Protein AF-A0A7X8G4T9-F1 (afdb_monomer_lite)

Radius of gyration: 28.77 Å; chains: 1; bounding box: 65×39×85 Å

Secondary structure (DSSP, 8-state):
--HHHHHHHHHHHHHHTEEEEEEPTT-EEEETTEEEE-SS-EEEEEEHHHHHHHHTT-SS--S--HHHHHHHHHHHHHH-TT-TTHHHHHHHHHHTT--HHHHHHHHHHTT--HHHHHHHHHHHHHH--SHHHHHHHHHHHHHHHHHHHHTT-TTHHHHHHHHHHHHHHHHHH-TT-HHHHHHHHHHHHHTT-HHHHHHHHHHHHHH---HHHHHHHHHHHHHHHHHHHHHHHHHHHHTT-HHHHHHHHHHHHHHHTT-HHHHHHHHHHHHHTT-HHHHHHHHHHHHHH-TT-HHHHHHHHHHHHHTT-HHHHH-

Structure (mmCIF, N/CA/C/O backbone):
data_AF-A0A7X8G4T9-F1
#
_entry.id   AF-A0A7X8G4T9-F1
#
loop_
_atom_site.group_PDB
_atom_site.id
_atom_site.type_symbol
_atom_site.label_atom_id
_atom_site.label_alt_id
_atom_site.label_comp_id
_atom_site.label_asym_id
_atom_site.label_entity_id
_atom_site.label_seq_id
_atom_site.pdbx_PDB_ins_code
_atom_site.Cartn_x
_atom_site.Cartn_y
_atom_site.Cartn_z
_atom_site.occupancy
_atom_site.B_iso_or_equiv
_atom_site.auth_seq_id
_atom_site.auth_comp_id
_atom_site.auth_asym_id
_atom_site.auth_atom_id
_atom_site.pdbx_PDB_model_num
ATOM 1 N N . MET A 1 1 ? 7.086 -17.005 5.116 1.00 76.69 1 MET A N 1
ATOM 2 C CA . MET A 1 1 ? 5.719 -17.269 5.628 1.00 76.69 1 MET A CA 1
ATOM 3 C C . MET A 1 1 ? 4.735 -16.637 4.649 1.00 76.69 1 MET A C 1
ATOM 5 O O . MET A 1 1 ? 5.140 -15.720 3.957 1.00 76.69 1 MET A O 1
ATOM 9 N N . LYS A 1 2 ? 3.500 -17.132 4.491 1.00 90.44 2 LYS A N 1
ATOM 10 C CA . LYS A 1 2 ? 2.507 -16.427 3.652 1.00 90.44 2 LYS A CA 1
ATOM 11 C C . LYS A 1 2 ? 1.889 -15.277 4.454 1.00 90.44 2 LYS A C 1
ATOM 13 O O . LYS A 1 2 ? 1.698 -15.448 5.655 1.00 90.44 2 LYS A O 1
ATOM 18 N N . ARG A 1 3 ? 1.554 -14.164 3.793 1.00 92.44 3 ARG A N 1
ATOM 19 C CA . ARG A 1 3 ? 0.935 -12.970 4.397 1.00 92.44 3 ARG A CA 1
ATOM 20 C C . ARG A 1 3 ? -0.270 -13.311 5.284 1.00 92.44 3 ARG A C 1
ATOM 22 O O . ARG A 1 3 ? -0.276 -12.947 6.451 1.00 92.44 3 ARG A O 1
ATOM 29 N N . ASP A 1 4 ? -1.224 -14.094 4.780 1.00 92.50 4 ASP A N 1
ATOM 30 C CA . ASP A 1 4 ? -2.439 -14.432 5.542 1.00 92.50 4 ASP A CA 1
ATOM 31 C C . ASP A 1 4 ? -2.113 -15.198 6.835 1.00 92.50 4 ASP A C 1
ATOM 33 O O . ASP A 1 4 ? -2.602 -14.862 7.911 1.00 92.50 4 ASP A O 1
ATOM 37 N N . LYS A 1 5 ? -1.186 -16.165 6.753 1.00 95.62 5 LYS A N 1
ATOM 38 C CA . LYS A 1 5 ? -0.707 -16.921 7.920 1.00 95.62 5 LYS A CA 1
ATOM 39 C C . LYS A 1 5 ? -0.015 -16.009 8.941 1.00 95.62 5 LYS A C 1
ATOM 41 O O . LYS A 1 5 ? -0.174 -16.206 10.141 1.00 95.62 5 LYS A O 1
ATOM 46 N N . TYR A 1 6 ? 0.742 -15.012 8.476 1.00 96.81 6 TYR A N 1
ATOM 47 C CA . TYR A 1 6 ? 1.377 -14.039 9.364 1.00 96.81 6 TYR A CA 1
ATOM 48 C C . TYR A 1 6 ? 0.343 -13.251 10.169 1.00 96.81 6 TYR A C 1
ATOM 50 O O . TYR A 1 6 ? 0.486 -13.138 11.383 1.00 96.81 6 TYR A O 1
ATOM 58 N N . PHE A 1 7 ? -0.713 -12.746 9.525 1.00 96.75 7 PHE A N 1
ATOM 59 C CA . PHE A 1 7 ? -1.747 -11.987 10.229 1.00 96.75 7 PHE A CA 1
ATOM 60 C C . PHE A 1 7 ? -2.587 -12.855 11.167 1.00 96.75 7 PHE A C 1
ATOM 62 O O . PHE A 1 7 ? -2.931 -12.398 12.257 1.00 96.75 7 PHE A O 1
ATOM 69 N N . GLU A 1 8 ? -2.866 -14.111 10.808 1.00 95.06 8 GLU A N 1
ATOM 70 C CA . GLU A 1 8 ? -3.479 -15.071 11.735 1.00 95.06 8 GLU A CA 1
ATOM 71 C C . GLU A 1 8 ? -2.644 -15.224 13.016 1.00 95.06 8 GLU A C 1
ATOM 73 O O . GLU A 1 8 ? -3.173 -15.077 14.120 1.00 95.06 8 GLU A O 1
ATOM 78 N N . GLU A 1 9 ? -1.332 -15.447 12.886 1.00 96.62 9 GLU A N 1
ATOM 79 C CA . GLU A 1 9 ? -0.416 -15.560 14.027 1.00 96.62 9 GLU A CA 1
ATOM 80 C C . GLU A 1 9 ? -0.283 -14.236 14.802 1.00 96.62 9 GLU A C 1
ATOM 82 O O . GLU A 1 9 ? -0.292 -14.239 16.037 1.00 96.62 9 GLU A O 1
ATOM 87 N N . PHE A 1 10 ? -0.213 -13.099 14.103 1.00 96.44 10 PHE A N 1
ATOM 88 C CA . PHE A 1 10 ? -0.131 -11.764 14.699 1.00 96.44 10 PHE A CA 1
ATOM 89 C C . PHE A 1 10 ? -1.347 -11.476 15.585 1.00 96.44 10 PHE A C 1
ATOM 91 O O . PHE A 1 10 ? -1.190 -11.172 16.770 1.00 96.44 10 PHE A O 1
ATOM 98 N N . TYR A 1 11 ? -2.565 -11.623 15.053 1.00 96.75 11 TYR A N 1
ATOM 99 C CA . TYR A 1 11 ? -3.784 -11.354 15.816 1.00 96.75 11 TYR A CA 1
ATOM 100 C C . TYR A 1 11 ? -4.016 -12.382 16.920 1.00 96.75 11 TYR A C 1
ATOM 102 O O . TYR A 1 11 ? -4.490 -12.009 17.994 1.00 96.75 11 TYR A O 1
ATOM 110 N N . LEU A 1 12 ? -3.628 -13.646 16.714 1.00 95.69 12 LEU A N 1
ATOM 111 C CA . LEU A 1 12 ? -3.666 -14.654 17.771 1.00 95.69 12 LEU A CA 1
ATOM 112 C C . LEU A 1 12 ? -2.735 -14.284 18.932 1.00 95.69 12 LEU A C 1
ATOM 114 O O . LEU A 1 12 ? -3.143 -14.368 20.089 1.00 95.69 12 LEU A O 1
ATOM 118 N N . LYS A 1 13 ? -1.514 -13.821 18.642 1.00 94.88 13 LYS A N 1
ATOM 119 C CA . LYS A 1 13 ? -0.578 -13.351 19.669 1.00 94.88 13 LYS A CA 1
ATOM 120 C C . LYS A 1 13 ? -1.164 -12.175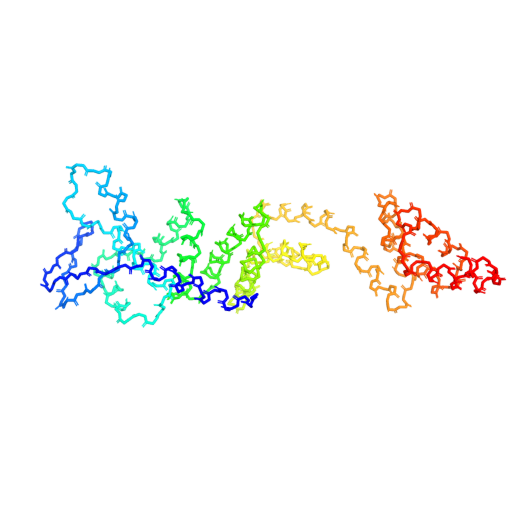 20.452 1.00 94.88 13 LYS A C 1
ATOM 122 O O . LYS A 1 13 ? -1.201 -12.238 21.675 1.00 94.88 13 LYS A O 1
ATOM 127 N N . LYS A 1 14 ? -1.700 -11.158 19.765 1.00 94.25 14 LYS A N 1
ATOM 128 C CA . LYS A 1 14 ? -2.339 -9.999 20.419 1.00 94.25 14 LYS A CA 1
ATOM 129 C C . LYS A 1 14 ? -3.562 -10.394 21.253 1.00 94.25 14 LYS A C 1
ATOM 131 O O . LYS A 1 14 ? -3.792 -9.806 22.304 1.00 94.25 14 LYS A O 1
ATOM 136 N N . ARG A 1 15 ? -4.326 -11.403 20.820 1.00 92.69 15 ARG A N 1
ATOM 137 C CA . ARG A 1 15 ? -5.458 -11.954 21.582 1.00 92.69 15 ARG A CA 1
ATOM 138 C C . ARG A 1 15 ? -5.009 -12.646 22.867 1.00 92.69 15 ARG A C 1
ATOM 140 O O . ARG A 1 15 ? -5.676 -12.512 23.885 1.00 92.69 15 ARG A O 1
ATOM 147 N N . ASN A 1 16 ? -3.898 -13.379 22.826 1.00 90.94 16 ASN A N 1
ATOM 148 C CA . ASN A 1 16 ? -3.380 -14.114 23.984 1.00 90.94 16 ASN A CA 1
ATOM 149 C C . ASN A 1 16 ? -2.874 -13.192 25.108 1.00 90.94 16 ASN A C 1
ATOM 151 O O . ASN A 1 16 ? -2.783 -13.633 26.250 1.00 90.94 16 ASN A O 1
ATOM 155 N N . ASP A 1 17 ? -2.608 -11.918 24.807 1.00 87.75 17 ASP A N 1
ATOM 156 C CA . ASP A 1 17 ? -2.234 -10.901 25.798 1.00 87.75 17 ASP A CA 1
ATOM 157 C C . ASP A 1 17 ? -3.452 -10.326 26.561 1.00 87.75 17 ASP A C 1
ATOM 159 O O . ASP A 1 17 ? -3.300 -9.490 27.459 1.00 87.75 17 ASP A O 1
ATOM 163 N N . ILE A 1 18 ? -4.674 -10.758 26.218 1.00 92.62 18 ILE A N 1
ATOM 164 C CA . ILE A 1 18 ? -5.925 -10.296 26.829 1.00 92.62 18 ILE A CA 1
ATOM 165 C C . ILE A 1 18 ? -6.317 -11.225 27.980 1.00 92.62 18 ILE A C 1
ATOM 167 O O . ILE A 1 18 ? -6.474 -12.433 27.815 1.00 92.62 18 ILE A O 1
ATOM 171 N N . SER A 1 19 ? -6.543 -10.638 29.151 1.00 91.75 19 SER A N 1
ATOM 172 C CA . SER A 1 19 ? -7.158 -11.306 30.300 1.00 91.75 19 SER A CA 1
ATOM 173 C C . SER A 1 19 ? -8.600 -10.866 30.483 1.00 91.75 19 SER A C 1
ATOM 175 O O . SER A 1 19 ? -9.026 -9.871 29.909 1.00 91.75 19 SER A O 1
ATOM 177 N N . PHE A 1 20 ? -9.361 -11.595 31.295 1.00 93.25 20 PHE A N 1
ATOM 178 C CA . PHE A 1 20 ? -10.754 -11.261 31.566 1.00 93.25 20 PHE A CA 1
ATOM 179 C C . PHE A 1 20 ? -10.999 -11.107 33.058 1.00 93.25 20 PHE A C 1
ATOM 181 O O . PHE A 1 20 ? -10.645 -11.977 33.853 1.00 93.25 20 PHE A O 1
ATOM 188 N N . ILE A 1 21 ? -11.676 -10.022 33.416 1.00 91.12 21 ILE A N 1
ATOM 189 C CA . ILE A 1 21 ? -12.347 -9.880 34.708 1.00 91.12 21 ILE A CA 1
ATOM 190 C C . ILE A 1 21 ? -13.848 -10.069 34.511 1.00 91.12 21 ILE A C 1
ATOM 192 O O . ILE A 1 21 ? -14.346 -9.946 33.399 1.00 91.12 21 ILE A O 1
ATOM 196 N N . THR A 1 22 ? -14.595 -10.365 35.571 1.00 92.88 22 THR A N 1
ATOM 197 C CA . THR A 1 22 ? -16.053 -10.524 35.471 1.00 92.88 22 THR A CA 1
ATOM 198 C C . THR A 1 22 ? -16.754 -9.399 36.210 1.00 92.88 22 THR A C 1
ATOM 200 O O . THR A 1 22 ? -16.612 -9.271 37.426 1.00 92.88 22 THR A O 1
ATOM 203 N N . LEU A 1 23 ? -17.553 -8.613 35.488 1.00 91.75 23 LEU A N 1
ATOM 204 C CA . LEU A 1 23 ? -18.535 -7.745 36.119 1.00 91.75 23 LEU A CA 1
ATOM 205 C C . LEU A 1 23 ? -19.677 -8.616 36.637 1.00 91.75 23 LEU A C 1
ATOM 207 O O . LEU A 1 23 ? -20.352 -9.305 35.867 1.00 91.75 23 LEU A O 1
ATOM 211 N N . LYS A 1 24 ? -19.869 -8.609 37.957 1.00 94.25 24 LYS A N 1
ATOM 212 C CA . LYS A 1 24 ? -20.972 -9.325 38.606 1.00 94.25 24 LYS A CA 1
ATOM 213 C C . LYS A 1 24 ? -22.298 -8.713 38.186 1.00 94.25 24 LYS A C 1
ATOM 215 O O . LYS A 1 24 ? -22.382 -7.503 38.027 1.00 94.25 24 LYS A O 1
ATOM 220 N N . LYS A 1 25 ? -23.347 -9.532 38.111 1.00 95.38 25 LYS A N 1
ATOM 221 C CA . LYS A 1 25 ? -24.718 -9.047 37.912 1.00 95.38 25 LYS A CA 1
ATOM 222 C C . LYS A 1 25 ? -25.044 -7.924 38.910 1.00 95.38 25 LYS A C 1
ATOM 224 O O . LYS A 1 25 ? -24.877 -8.107 40.114 1.00 95.38 25 LYS A O 1
ATOM 229 N N . GLY A 1 26 ? -25.537 -6.796 38.405 1.00 93.88 26 GLY A N 1
ATOM 230 C CA . GLY A 1 26 ? -25.851 -5.601 39.190 1.00 93.88 26 GLY A CA 1
ATOM 231 C C . GLY A 1 26 ? -24.684 -4.627 39.375 1.00 93.88 26 GLY A C 1
ATOM 232 O O . GLY A 1 26 ? -24.886 -3.570 39.964 1.00 93.88 26 GLY A O 1
ATOM 233 N N . ALA A 1 27 ? -23.485 -4.935 38.868 1.00 92.12 27 ALA A N 1
ATOM 234 C CA . ALA A 1 27 ? -22.383 -3.978 38.827 1.00 92.12 27 ALA A CA 1
ATOM 235 C C . ALA A 1 27 ? -22.723 -2.801 37.902 1.00 92.12 27 ALA A C 1
ATOM 237 O O . ALA A 1 27 ? -23.295 -3.005 36.823 1.00 92.12 27 ALA A O 1
ATOM 238 N N . ALA A 1 28 ? -22.338 -1.600 38.335 1.00 91.12 28 ALA A N 1
ATOM 239 C CA . ALA A 1 28 ? -22.544 -0.351 37.618 1.00 91.12 28 ALA A CA 1
ATOM 240 C C . ALA A 1 28 ? -21.272 0.086 36.885 1.00 91.12 28 ALA A C 1
ATOM 242 O O . ALA A 1 28 ? -20.182 0.065 37.455 1.00 91.12 28 ALA A O 1
ATOM 243 N N . VAL A 1 29 ? -21.431 0.517 35.637 1.00 90.38 29 VAL A N 1
ATOM 244 C CA . VAL A 1 29 ? -20.398 1.185 34.842 1.00 90.38 29 VAL A CA 1
ATOM 245 C C . VAL A 1 29 ? -20.899 2.592 34.545 1.00 90.38 29 VAL A C 1
ATOM 247 O O . VAL A 1 29 ? -21.988 2.751 33.999 1.00 90.38 29 VAL A O 1
ATOM 250 N N . ASN A 1 30 ? -20.123 3.606 34.919 1.00 90.00 30 ASN A N 1
ATOM 251 C CA . ASN A 1 30 ? -20.518 5.008 34.789 1.00 90.00 30 ASN A CA 1
ATOM 252 C C . ASN A 1 30 ? -19.743 5.681 33.651 1.00 90.00 30 ASN A C 1
ATOM 254 O O . ASN A 1 30 ? -18.527 5.518 33.549 1.00 90.00 30 ASN A O 1
ATOM 258 N N . PHE A 1 31 ? -20.431 6.484 32.839 1.00 91.50 31 PHE A N 1
ATOM 259 C CA . PHE A 1 31 ? -19.818 7.369 31.850 1.00 91.50 31 PHE A CA 1
ATOM 260 C C . PHE A 1 31 ? -20.613 8.670 31.759 1.00 91.50 31 PHE A C 1
ATOM 262 O O . PHE A 1 31 ? -21.779 8.660 31.370 1.00 91.50 31 PHE A O 1
ATOM 269 N N . LYS A 1 32 ? -19.980 9.800 32.102 1.00 91.06 32 LYS A N 1
ATOM 270 C CA . LYS A 1 32 ? -20.651 11.108 32.206 1.00 91.06 32 LYS A CA 1
ATOM 271 C C . LYS A 1 32 ? -21.885 11.014 33.127 1.00 91.06 32 LYS A C 1
ATOM 273 O O . LYS A 1 32 ? -21.746 10.626 34.281 1.00 91.06 32 LYS A O 1
ATOM 278 N N . ASP A 1 33 ? -23.069 11.360 32.627 1.00 93.31 33 ASP A N 1
ATOM 279 C CA . ASP A 1 33 ? -24.367 11.292 33.308 1.00 93.31 33 ASP A CA 1
ATOM 280 C C . ASP A 1 33 ? -25.094 9.945 33.121 1.00 93.31 33 ASP A C 1
ATOM 282 O O . ASP A 1 33 ? -26.226 9.784 33.580 1.00 93.31 33 ASP A O 1
ATOM 286 N N . LYS A 1 34 ? -24.477 8.977 32.431 1.00 95.50 34 LYS A N 1
ATOM 287 C CA . LYS A 1 34 ? -25.073 7.675 32.111 1.00 95.50 34 LYS A CA 1
ATOM 288 C C . LYS A 1 34 ? -24.497 6.559 32.966 1.00 95.50 34 LYS A C 1
ATOM 290 O O . LYS A 1 34 ? -23.315 6.551 33.314 1.00 95.50 34 LYS A O 1
ATOM 295 N N . ILE A 1 35 ? -25.357 5.590 33.266 1.00 94.44 35 ILE A N 1
ATOM 296 C CA . ILE A 1 35 ? -25.030 4.415 34.067 1.00 94.44 35 ILE A CA 1
ATOM 297 C C . ILE A 1 35 ? -25.545 3.183 33.335 1.00 94.44 35 ILE A C 1
ATOM 299 O O . ILE A 1 35 ? -26.733 3.089 33.037 1.00 94.44 35 ILE A O 1
ATOM 303 N N . TYR A 1 36 ? -24.654 2.230 33.098 1.00 94.50 36 TYR A N 1
ATOM 304 C CA . TYR A 1 36 ? -24.995 0.889 32.647 1.00 94.50 36 TYR A CA 1
ATOM 305 C C . TYR A 1 36 ? -24.992 -0.065 33.839 1.00 94.50 36 TYR A C 1
ATOM 307 O O . TYR A 1 36 ? -24.016 -0.120 34.591 1.00 94.50 36 TYR A O 1
ATOM 315 N N . ILE A 1 37 ? -26.065 -0.842 33.998 1.00 94.75 37 ILE A N 1
ATOM 316 C CA . ILE A 1 37 ? -26.169 -1.876 35.031 1.00 94.75 37 ILE A CA 1
ATOM 317 C C . ILE A 1 37 ? -26.153 -3.252 34.370 1.00 94.75 37 ILE A C 1
ATOM 319 O O . ILE A 1 37 ? -27.028 -3.609 33.581 1.00 94.75 37 ILE A O 1
ATOM 323 N N . THR A 1 38 ? -25.173 -4.065 34.744 1.00 93.25 38 THR A N 1
ATOM 324 C CA . THR A 1 38 ? -25.000 -5.418 34.202 1.00 93.25 38 THR A CA 1
ATOM 325 C C . THR A 1 38 ? -26.174 -6.342 34.546 1.00 93.25 38 THR A C 1
ATOM 327 O O . THR A 1 38 ? -26.456 -6.650 35.706 1.00 93.25 38 THR A O 1
ATOM 330 N N . LYS A 1 39 ? -26.857 -6.849 33.513 1.00 92.62 39 LYS A N 1
ATOM 331 C CA . LYS A 1 39 ? -28.039 -7.729 33.655 1.00 92.62 39 LYS A CA 1
ATOM 332 C C . LYS A 1 39 ? -27.671 -9.183 33.990 1.00 92.62 39 LYS A C 1
ATOM 334 O O . LYS A 1 39 ? -28.473 -9.917 34.573 1.00 92.62 39 LYS A O 1
ATOM 339 N N . LYS A 1 40 ? -26.451 -9.588 33.642 1.00 93.44 40 LYS A N 1
ATOM 340 C CA . LYS A 1 40 ? -25.847 -10.911 33.859 1.00 93.44 40 LYS A CA 1
ATOM 341 C C . LYS A 1 40 ? -24.362 -10.741 34.178 1.00 93.44 40 LYS A C 1
ATOM 343 O O . LYS A 1 40 ? -23.830 -9.646 34.018 1.00 93.44 40 LYS A O 1
ATOM 348 N N . GLU A 1 41 ? -23.706 -11.817 34.601 1.00 94.88 41 GLU A N 1
ATOM 349 C CA . GLU A 1 41 ? -22.245 -11.821 34.671 1.00 94.88 41 GLU A CA 1
ATOM 350 C C . GLU A 1 41 ? -21.661 -11.566 33.281 1.00 94.88 41 GLU A C 1
ATOM 352 O O . GLU A 1 41 ? -22.001 -12.257 32.315 1.00 94.88 41 GLU A O 1
ATOM 357 N N . LEU A 1 42 ? -20.813 -10.546 33.186 1.00 95.06 42 LEU A N 1
ATOM 358 C CA . LEU A 1 42 ? -20.233 -10.098 31.930 1.00 95.06 42 LEU A CA 1
ATOM 359 C C . LEU A 1 42 ? -18.707 -10.112 32.045 1.00 95.06 42 LEU A C 1
ATOM 361 O O . LEU A 1 42 ? -18.142 -9.274 32.751 1.00 95.06 42 LEU A O 1
ATOM 365 N N . PRO A 1 43 ? -18.027 -11.052 31.370 1.00 95.38 43 PRO A N 1
ATOM 366 C CA . PRO A 1 43 ? -16.582 -11.011 31.226 1.00 95.38 43 PRO A CA 1
ATOM 367 C C . PRO A 1 43 ? -16.175 -9.768 30.444 1.00 95.38 43 PRO A C 1
ATOM 369 O O . PRO A 1 43 ? -16.730 -9.507 29.379 1.00 95.38 43 PRO A O 1
ATOM 372 N N . ILE A 1 44 ? -15.209 -9.016 30.954 1.00 94.06 44 ILE A N 1
ATOM 373 C CA . ILE A 1 44 ? -14.653 -7.821 30.333 1.00 94.06 44 ILE A CA 1
ATOM 374 C C . ILE A 1 44 ? -13.172 -8.065 30.039 1.00 94.06 44 ILE A C 1
ATOM 376 O O . ILE A 1 44 ? -12.435 -8.430 30.962 1.00 94.06 44 ILE A O 1
ATOM 380 N N . PRO A 1 45 ? -12.737 -7.894 28.779 1.00 95.00 45 PRO A N 1
ATOM 381 C CA . PRO A 1 45 ? -11.335 -8.003 28.407 1.00 95.00 45 PRO A CA 1
ATOM 382 C C . PRO A 1 45 ? -10.525 -6.854 29.007 1.00 95.00 45 PRO A C 1
ATOM 384 O O . PRO A 1 45 ? -10.965 -5.709 28.992 1.00 95.00 45 PRO A O 1
ATOM 387 N N . ILE A 1 46 ? -9.329 -7.161 29.497 1.00 91.50 46 ILE A N 1
ATOM 388 C CA . ILE A 1 46 ? -8.362 -6.213 30.045 1.00 91.50 46 ILE A CA 1
ATOM 389 C C . ILE A 1 46 ? -6.970 -6.592 29.546 1.00 91.50 46 ILE A C 1
ATOM 391 O O . ILE A 1 46 ? -6.571 -7.760 29.592 1.00 91.50 46 ILE A O 1
ATOM 395 N N . ARG A 1 47 ? -6.201 -5.592 29.115 1.00 89.56 47 ARG A N 1
ATOM 396 C CA . ARG A 1 47 ? -4.782 -5.750 28.789 1.00 89.56 47 ARG A CA 1
ATOM 397 C C . ARG A 1 47 ? -3.940 -5.537 30.043 1.00 89.56 47 ARG A C 1
ATOM 399 O O . ARG A 1 47 ? -3.843 -4.417 30.538 1.00 89.56 47 ARG A O 1
ATOM 406 N N . ILE A 1 48 ? -3.312 -6.605 30.546 1.00 77.88 48 ILE A N 1
ATOM 407 C CA . ILE A 1 48 ? -2.570 -6.590 31.825 1.00 77.88 48 ILE A CA 1
ATOM 408 C C . ILE A 1 48 ? -1.519 -5.473 31.858 1.00 77.88 48 ILE A C 1
ATOM 410 O O . ILE A 1 48 ? -1.390 -4.786 32.864 1.00 77.88 48 ILE A O 1
ATOM 414 N N . GLN A 1 49 ? -0.786 -5.265 30.762 1.00 77.19 49 GLN A N 1
ATOM 415 C CA . GLN A 1 49 ? 0.263 -4.243 30.707 1.00 77.19 49 GLN A CA 1
ATOM 416 C C . GLN A 1 49 ? -0.290 -2.828 30.944 1.00 77.19 49 GLN A C 1
ATOM 418 O O . GLN A 1 49 ? 0.274 -2.100 31.754 1.00 77.19 49 GLN A O 1
ATOM 423 N N . LYS A 1 50 ? -1.429 -2.469 30.331 1.00 75.44 50 LYS A N 1
ATOM 424 C CA . LYS A 1 50 ? -2.077 -1.163 30.549 1.00 75.44 50 LYS A CA 1
ATOM 425 C C . LYS A 1 50 ? -2.656 -1.031 31.954 1.00 75.44 50 LYS A C 1
ATOM 427 O O . LYS A 1 50 ? -2.512 0.011 32.579 1.00 75.44 50 LYS A O 1
ATOM 432 N N . LEU A 1 51 ? -3.220 -2.116 32.489 1.00 72.62 51 LEU A N 1
ATOM 433 C CA . LEU A 1 51 ? -3.678 -2.139 33.877 1.00 72.62 51 LEU A CA 1
ATOM 434 C C . LEU A 1 51 ? -2.526 -1.858 34.860 1.00 72.62 51 LEU A C 1
ATOM 436 O O . LEU A 1 51 ? -2.702 -1.092 35.801 1.00 72.62 51 LEU A O 1
ATOM 440 N N . LEU A 1 52 ? -1.349 -2.453 34.640 1.00 74.19 52 LEU A N 1
ATOM 441 C CA . LEU A 1 52 ? -0.166 -2.215 35.473 1.00 74.19 52 LEU A CA 1
ATOM 442 C C . LEU A 1 52 ? 0.369 -0.784 35.329 1.00 74.19 52 LEU A C 1
ATOM 444 O O . LEU A 1 52 ? 0.789 -0.199 36.322 1.00 74.19 52 LEU A O 1
ATOM 448 N N . GLU A 1 53 ? 0.353 -0.212 34.122 1.00 72.25 53 GLU A N 1
ATOM 449 C CA . GLU A 1 53 ? 0.726 1.193 33.904 1.00 72.25 53 GLU A CA 1
ATOM 450 C C . GLU A 1 53 ? -0.178 2.156 34.685 1.00 72.25 53 GLU A C 1
ATOM 452 O O . GLU A 1 53 ? 0.333 3.107 35.272 1.00 72.25 53 GLU A O 1
ATOM 457 N N . ASP A 1 54 ? -1.486 1.894 34.732 1.00 65.62 54 ASP A N 1
ATOM 458 C CA . ASP A 1 54 ? -2.445 2.707 35.487 1.00 65.62 54 ASP A CA 1
ATOM 459 C C . ASP A 1 54 ? -2.267 2.555 37.004 1.00 65.62 54 ASP A C 1
ATOM 461 O O . ASP A 1 54 ? -2.232 3.558 37.715 1.00 65.62 54 ASP A O 1
ATOM 465 N N . ILE A 1 55 ? -2.077 1.323 37.497 1.00 69.75 55 ILE A N 1
ATOM 466 C CA . ILE A 1 55 ? -1.815 1.051 38.924 1.00 69.75 55 ILE A CA 1
ATOM 467 C C . ILE A 1 55 ? -0.520 1.735 39.381 1.00 69.75 55 ILE A C 1
ATOM 469 O O . ILE A 1 55 ? -0.461 2.288 40.473 1.00 69.75 55 ILE A O 1
ATOM 473 N N . ASN A 1 56 ? 0.518 1.740 38.542 1.00 65.25 56 ASN A N 1
ATOM 474 C CA . ASN A 1 56 ? 1.800 2.367 38.872 1.00 65.25 56 ASN A CA 1
ATOM 475 C C . ASN A 1 56 ? 1.768 3.905 38.798 1.00 65.25 56 ASN A C 1
ATOM 477 O O . ASN A 1 56 ? 2.717 4.548 39.245 1.00 65.25 56 ASN A O 1
ATOM 481 N N . LYS A 1 57 ? 0.725 4.504 38.204 1.00 66.06 57 LYS A N 1
ATOM 482 C CA . LYS A 1 57 ? 0.602 5.957 38.006 1.00 66.06 57 LYS A CA 1
ATOM 483 C C . LYS A 1 57 ? -0.259 6.662 39.055 1.00 66.06 57 LYS A C 1
ATOM 485 O O . LYS A 1 57 ? -0.276 7.892 39.030 1.00 66.06 57 LYS A O 1
ATOM 490 N N . GLN A 1 58 ? -0.944 5.958 39.961 1.00 54.62 58 GLN A N 1
ATOM 491 C CA . GLN A 1 58 ? -1.735 6.615 41.008 1.00 54.62 58 GLN A CA 1
ATOM 492 C C . GLN A 1 58 ? -1.742 5.893 42.362 1.00 54.62 58 GLN A C 1
ATOM 494 O O . GLN A 1 58 ? -2.021 4.702 42.446 1.00 54.62 58 GLN A O 1
ATOM 499 N N . ASP A 1 59 ? -1.581 6.704 43.413 1.00 52.97 59 ASP A N 1
ATOM 500 C CA . ASP A 1 59 ? -1.945 6.435 44.812 1.00 52.97 59 ASP A CA 1
ATOM 501 C C . ASP A 1 59 ? -3.472 6.620 45.084 1.00 52.97 59 ASP A C 1
ATOM 503 O O . ASP A 1 59 ? -3.891 6.599 46.238 1.00 52.97 59 ASP A O 1
ATOM 507 N N . GLU A 1 60 ? -4.330 6.813 44.060 1.00 51.56 60 GLU A N 1
ATOM 508 C CA . GLU A 1 60 ? -5.737 7.265 44.232 1.00 51.56 60 GLU A CA 1
ATOM 509 C C . GLU A 1 60 ? -6.836 6.571 43.371 1.00 51.56 60 GLU A C 1
ATOM 511 O O . GLU A 1 60 ? -8.012 6.902 43.543 1.00 51.56 60 GLU A O 1
ATOM 516 N N . ILE A 1 61 ? -6.549 5.593 42.488 1.00 53.31 61 ILE A N 1
ATOM 517 C CA . ILE A 1 61 ? -7.616 4.873 41.737 1.00 53.31 61 ILE A CA 1
ATOM 518 C C . ILE A 1 61 ? -7.994 3.561 42.425 1.00 53.31 61 ILE A C 1
ATOM 520 O O . ILE A 1 61 ? -7.299 2.554 42.291 1.00 53.31 61 ILE A O 1
ATOM 524 N N . ASP A 1 62 ? -9.168 3.528 43.055 1.00 52.06 62 ASP A N 1
ATOM 525 C CA . ASP A 1 62 ? -9.827 2.272 43.420 1.00 52.06 62 ASP A CA 1
ATOM 526 C C . ASP A 1 62 ? -10.475 1.632 42.173 1.00 52.06 62 ASP A C 1
ATOM 528 O O . ASP A 1 62 ? -11.605 1.942 41.789 1.00 52.06 62 ASP A O 1
ATOM 532 N N . GLY A 1 63 ? -9.760 0.701 41.533 1.00 62.44 63 GLY A N 1
ATOM 533 C CA . GLY A 1 63 ? -10.322 -0.223 40.538 1.00 62.44 63 GLY A CA 1
ATOM 534 C C . GLY A 1 63 ? -9.953 0.038 39.072 1.00 62.44 63 GLY A C 1
ATOM 535 O O . GLY A 1 63 ? -8.966 0.688 38.747 1.00 62.44 63 GLY A O 1
ATOM 536 N N . ILE A 1 64 ? -10.725 -0.562 38.158 1.00 72.25 64 ILE A N 1
ATOM 537 C CA . ILE A 1 64 ? -10.456 -0.561 36.709 1.00 72.25 64 ILE A CA 1
ATOM 538 C C . ILE A 1 64 ? -11.211 0.587 36.038 1.00 72.25 64 ILE A C 1
ATOM 540 O O . ILE A 1 64 ? -12.432 0.691 36.158 1.00 72.25 64 ILE A O 1
ATOM 544 N N . THR A 1 65 ? -10.489 1.418 35.286 1.00 82.06 65 THR A N 1
ATOM 545 C CA . THR A 1 65 ? -11.068 2.546 34.547 1.00 82.06 65 THR A CA 1
ATOM 546 C C . THR A 1 65 ? -11.907 2.079 33.353 1.00 82.06 65 THR A C 1
ATOM 548 O O . THR A 1 65 ? -11.623 1.056 32.725 1.00 82.06 65 THR A O 1
ATOM 551 N N . LEU A 1 66 ? -12.922 2.865 32.976 1.00 85.31 66 LEU A N 1
ATOM 552 C CA . LEU A 1 66 ? -13.699 2.611 31.758 1.00 85.31 66 LEU A CA 1
ATOM 553 C C . LEU A 1 66 ? -12.812 2.614 30.498 1.00 85.31 66 LEU A C 1
ATOM 555 O O . LEU A 1 66 ? -13.066 1.846 29.577 1.00 85.31 66 LEU A O 1
ATOM 559 N N . ASN A 1 67 ? -11.737 3.408 30.478 1.00 86.88 67 ASN A N 1
ATOM 560 C CA . ASN A 1 67 ? -10.777 3.420 29.373 1.00 86.88 67 ASN A CA 1
ATOM 561 C C . ASN A 1 67 ? -10.089 2.058 29.195 1.00 86.88 67 ASN A C 1
ATOM 563 O O . ASN A 1 67 ? -9.992 1.582 28.068 1.00 86.88 67 ASN A O 1
ATOM 567 N N . ASN A 1 68 ? -9.693 1.391 30.287 1.00 87.25 68 ASN A N 1
ATOM 568 C CA . ASN A 1 68 ? -9.118 0.040 30.225 1.00 87.25 68 ASN A CA 1
ATOM 569 C C . ASN A 1 68 ? -10.125 -1.001 29.730 1.00 87.25 68 ASN A C 1
ATOM 571 O O . ASN A 1 68 ? -9.765 -1.908 28.982 1.00 87.25 68 ASN A O 1
ATOM 575 N N . ILE A 1 69 ? -11.393 -0.856 30.126 1.00 90.88 69 ILE A N 1
ATOM 576 C CA . ILE A 1 69 ? -12.486 -1.703 29.636 1.00 90.88 69 ILE A CA 1
ATOM 577 C C . ILE A 1 69 ? -12.660 -1.519 28.124 1.00 90.88 69 ILE A C 1
ATOM 579 O O . ILE A 1 69 ? -12.713 -2.500 27.383 1.00 90.88 69 ILE A O 1
ATOM 583 N N . ILE A 1 70 ? -12.733 -0.269 27.657 1.00 94.06 70 ILE A N 1
ATOM 584 C CA . ILE A 1 70 ? -12.915 0.046 26.237 1.00 94.06 70 ILE A CA 1
ATOM 585 C C . ILE A 1 70 ? -11.718 -0.448 25.416 1.00 94.06 70 ILE A C 1
ATOM 587 O O . ILE A 1 70 ? -11.931 -1.104 24.402 1.00 94.06 70 ILE A O 1
ATOM 591 N N . ASP A 1 71 ? -10.483 -0.202 25.858 1.00 93.56 71 ASP A N 1
ATOM 592 C CA . ASP A 1 71 ? -9.258 -0.681 25.197 1.00 93.56 71 ASP A CA 1
ATOM 593 C C . ASP A 1 71 ? -9.254 -2.207 25.022 1.00 93.56 71 ASP A C 1
ATOM 595 O O . ASP A 1 71 ? -9.044 -2.706 23.912 1.00 93.56 71 ASP A O 1
ATOM 599 N N . GLY A 1 72 ? -9.581 -2.960 26.077 1.00 95.31 72 GLY A N 1
ATOM 600 C CA . GLY A 1 72 ? -9.705 -4.411 25.983 1.00 95.31 72 GLY A CA 1
ATOM 601 C C . GLY A 1 72 ? -10.792 -4.847 24.995 1.00 95.31 72 GLY A C 1
ATOM 602 O O . GLY A 1 72 ? -10.598 -5.802 24.238 1.00 95.31 72 GLY A O 1
ATOM 603 N N . ILE A 1 73 ? -11.932 -4.146 24.966 1.00 97.00 73 ILE A N 1
ATOM 604 C CA . ILE A 1 73 ? -13.035 -4.440 24.038 1.00 97.00 73 ILE A CA 1
ATOM 605 C C . ILE A 1 73 ? -12.619 -4.154 22.592 1.00 97.00 73 ILE A C 1
ATOM 607 O O . ILE A 1 73 ? -12.898 -4.973 21.716 1.00 97.00 73 ILE A O 1
ATOM 611 N N . ILE A 1 74 ? -11.910 -3.051 22.329 1.00 97.19 74 ILE A N 1
ATOM 612 C CA . ILE A 1 74 ? -11.344 -2.745 21.005 1.00 97.19 74 ILE A CA 1
ATOM 613 C C . ILE A 1 74 ? -10.409 -3.874 20.567 1.00 97.19 74 ILE A C 1
ATOM 615 O O . ILE A 1 74 ? -10.519 -4.360 19.442 1.00 97.19 74 ILE A O 1
ATOM 619 N N . TYR A 1 75 ? -9.551 -4.353 21.468 1.00 96.69 75 TYR A N 1
ATOM 620 C CA . TYR A 1 75 ? -8.640 -5.461 21.192 1.00 96.69 75 TYR A CA 1
ATOM 621 C C . TYR A 1 75 ? -9.355 -6.759 20.828 1.00 96.69 75 TYR A C 1
ATOM 623 O O . TYR A 1 75 ? -8.970 -7.431 19.868 1.00 96.69 75 TYR A O 1
ATOM 631 N N . ILE A 1 76 ? -10.423 -7.106 21.546 1.00 97.44 76 ILE A N 1
ATOM 632 C CA . ILE A 1 76 ? -11.259 -8.257 21.193 1.00 97.44 76 ILE A CA 1
ATOM 633 C C . ILE A 1 76 ? -11.921 -8.050 19.833 1.00 97.44 76 ILE A C 1
ATOM 635 O O . ILE A 1 76 ? -11.815 -8.923 18.977 1.00 97.44 76 ILE A O 1
ATOM 639 N N . CYS A 1 77 ? -12.522 -6.887 19.584 1.00 97.25 77 CYS A N 1
ATOM 640 C CA . CYS A 1 77 ? -13.120 -6.569 18.288 1.00 97.25 77 CYS A CA 1
ATOM 641 C C . CYS A 1 77 ? -12.104 -6.645 17.135 1.00 97.25 77 CYS A C 1
ATOM 643 O O . CYS A 1 77 ? -12.457 -7.084 16.043 1.00 97.25 77 CYS A O 1
ATOM 645 N N . GLY A 1 78 ? -10.849 -6.251 17.359 1.00 97.44 78 GLY A N 1
ATOM 646 C CA . GLY A 1 78 ? -9.783 -6.306 16.356 1.00 97.44 78 GLY A CA 1
ATOM 647 C C . GLY A 1 78 ? -9.202 -7.703 16.134 1.00 97.44 78 GLY A C 1
ATOM 648 O O . GLY A 1 78 ? -8.780 -8.021 15.021 1.00 97.44 78 GLY A O 1
ATOM 649 N N . THR A 1 79 ? -9.196 -8.565 17.154 1.00 97.06 79 THR A N 1
ATOM 650 C CA . THR A 1 79 ? -8.540 -9.886 17.101 1.00 97.06 79 THR A CA 1
ATOM 651 C C . THR A 1 79 ? -9.505 -11.056 16.896 1.00 97.06 79 THR A C 1
ATOM 653 O O . THR A 1 79 ? -9.132 -12.033 16.250 1.00 97.06 79 THR A O 1
ATOM 656 N N . ASP A 1 80 ? -10.746 -10.956 17.376 1.00 95.62 80 ASP A N 1
ATOM 657 C CA . ASP A 1 80 ? -11.762 -12.011 17.340 1.00 95.62 80 ASP A CA 1
ATOM 658 C C . ASP A 1 80 ? -13.169 -11.427 17.129 1.00 95.62 80 ASP A C 1
ATOM 660 O O . ASP A 1 80 ? -13.940 -11.228 18.068 1.00 95.62 80 ASP A O 1
ATOM 664 N N . ARG A 1 81 ? -13.537 -11.196 15.862 1.00 93.69 81 ARG A N 1
ATOM 665 C CA . ARG A 1 81 ? -14.854 -10.652 15.479 1.00 93.69 81 ARG A CA 1
ATOM 666 C C . ARG A 1 81 ? -16.051 -11.526 15.879 1.00 93.69 81 ARG A C 1
ATOM 668 O O . ARG A 1 81 ? -17.182 -11.056 15.833 1.00 93.69 81 ARG A O 1
ATOM 675 N N . ASN A 1 82 ? -15.815 -12.793 16.229 1.00 93.94 82 ASN A N 1
ATOM 676 C CA . ASN A 1 82 ? -16.853 -13.759 16.594 1.00 93.94 82 ASN A CA 1
ATOM 677 C C . ASN A 1 82 ? -16.931 -13.971 18.113 1.00 93.94 82 ASN A C 1
ATOM 679 O O . ASN A 1 82 ? -17.598 -14.900 18.579 1.00 93.94 82 ASN A O 1
ATOM 683 N N . PHE A 1 83 ? -16.241 -13.143 18.901 1.00 95.81 83 PHE A N 1
ATOM 684 C CA . PHE A 1 83 ? -16.236 -13.281 20.344 1.00 95.81 83 PHE A CA 1
ATOM 685 C C . PHE A 1 83 ? -17.650 -13.135 20.927 1.00 95.81 83 PHE A C 1
ATOM 687 O O . PHE A 1 83 ? -18.364 -12.162 20.681 1.00 95.81 83 PHE A O 1
ATOM 694 N N . LYS A 1 84 ? -18.052 -14.113 21.745 1.00 96.00 84 LYS A N 1
ATOM 695 C CA . LYS A 1 84 ? -19.455 -14.331 22.142 1.00 96.00 84 LYS A CA 1
ATOM 696 C C . LYS A 1 84 ? -20.133 -13.169 22.885 1.00 96.00 84 LYS A C 1
ATOM 698 O O . LYS A 1 84 ? -21.356 -13.134 22.923 1.00 96.00 84 LYS A O 1
ATOM 703 N N . TYR A 1 85 ? -19.364 -12.255 23.484 1.00 96.50 85 TYR A N 1
ATOM 704 C CA . TYR A 1 85 ? -19.882 -11.111 24.250 1.00 96.50 85 TYR A CA 1
ATOM 705 C C . TYR A 1 85 ? -19.839 -9.777 23.486 1.00 96.50 85 TYR A C 1
ATOM 707 O O . TYR A 1 85 ? -20.166 -8.748 24.067 1.00 96.50 85 TYR A O 1
ATOM 715 N N . ILE A 1 86 ? -19.469 -9.755 22.196 1.00 95.56 86 ILE A N 1
ATOM 716 C CA . ILE A 1 86 ? -19.402 -8.501 21.419 1.00 95.56 86 ILE A CA 1
ATOM 717 C C . ILE A 1 86 ? -20.731 -7.741 21.449 1.00 95.56 86 ILE A C 1
ATOM 719 O O . ILE A 1 86 ? -20.729 -6.525 21.629 1.00 95.56 86 ILE A O 1
ATOM 723 N N . GLN A 1 87 ? -21.864 -8.440 21.315 1.00 95.69 87 GLN A N 1
ATOM 724 C CA . GLN A 1 87 ? -23.169 -7.781 21.364 1.00 95.69 87 GLN A CA 1
ATOM 725 C C . GLN A 1 87 ? -23.451 -7.177 22.745 1.00 95.69 87 GLN A C 1
ATOM 727 O O . GLN A 1 87 ? -23.901 -6.041 22.825 1.00 95.69 87 GLN A O 1
ATOM 732 N N . ASP A 1 88 ? -23.099 -7.881 23.825 1.00 96.81 88 ASP A N 1
ATOM 733 C CA . ASP A 1 88 ? -23.256 -7.361 25.187 1.00 96.81 88 ASP A CA 1
ATOM 734 C C . ASP A 1 88 ? -22.433 -6.073 25.406 1.00 96.81 88 ASP A C 1
ATOM 736 O O . ASP A 1 88 ? -22.873 -5.161 26.106 1.00 96.81 88 ASP A O 1
ATOM 740 N N . TYR A 1 89 ? -21.254 -5.961 24.783 1.00 96.38 89 TYR A N 1
ATOM 741 C CA . TYR A 1 89 ? -20.444 -4.739 24.827 1.00 96.38 89 TYR A CA 1
ATOM 742 C C . TYR A 1 89 ? -21.070 -3.591 24.031 1.00 96.38 89 TYR A C 1
ATOM 744 O O . TYR A 1 89 ? -21.076 -2.453 24.499 1.00 96.38 89 TYR A O 1
ATOM 752 N N . LYS A 1 90 ? -21.637 -3.878 22.852 1.00 95.31 90 LYS A N 1
ATOM 753 C CA . LYS A 1 90 ? -22.358 -2.883 22.041 1.00 95.31 90 LYS A CA 1
ATOM 754 C C . LYS A 1 90 ? -23.597 -2.352 22.762 1.00 95.31 90 LYS A C 1
ATOM 756 O O . LYS A 1 90 ? -23.844 -1.146 22.740 1.00 95.31 90 LYS A O 1
ATOM 761 N N . ASP A 1 91 ? -24.332 -3.227 23.443 1.00 95.75 91 ASP A N 1
ATOM 762 C CA . ASP A 1 91 ? -25.493 -2.846 24.249 1.00 95.75 91 ASP A CA 1
ATOM 763 C C . ASP A 1 91 ? -25.070 -1.926 25.407 1.00 95.75 91 ASP A C 1
ATOM 765 O O . ASP A 1 91 ? -25.678 -0.876 25.614 1.00 95.75 91 ASP A O 1
ATOM 769 N N . MET A 1 92 ? -23.968 -2.256 26.098 1.00 95.88 92 MET A N 1
ATOM 770 C CA . MET A 1 92 ? -23.382 -1.392 27.131 1.00 95.88 92 MET A CA 1
ATOM 771 C C . MET A 1 92 ? -23.019 -0.006 26.580 1.00 95.88 92 MET A C 1
ATOM 773 O O . MET A 1 92 ? -23.383 1.000 27.184 1.00 95.88 92 MET A O 1
ATOM 777 N N . PHE A 1 93 ? -22.335 0.079 25.435 1.00 96.31 93 PHE A N 1
ATOM 778 C CA . PHE A 1 93 ? -21.987 1.374 24.836 1.00 96.31 93 PHE A CA 1
ATOM 779 C C . PHE A 1 93 ? -23.216 2.177 24.412 1.00 96.31 93 PHE A C 1
ATOM 781 O O . PHE A 1 93 ? -23.231 3.394 24.580 1.00 96.31 93 PHE A O 1
ATOM 788 N N . THR A 1 94 ? -24.266 1.508 23.938 1.00 96.19 94 THR A N 1
ATOM 789 C CA . THR A 1 94 ? -25.536 2.155 23.587 1.00 96.19 94 THR A CA 1
ATOM 790 C C . THR A 1 94 ? -26.204 2.766 24.820 1.00 96.19 94 THR A C 1
ATOM 792 O O . THR A 1 94 ? -26.579 3.937 24.793 1.00 96.19 94 THR A O 1
ATOM 795 N N . GLU A 1 95 ? -26.303 2.023 25.929 1.00 96.06 95 GLU A N 1
ATOM 796 C CA . GLU A 1 95 ? -26.875 2.533 27.188 1.00 96.06 95 GLU A CA 1
ATOM 797 C C . GLU A 1 95 ? -26.044 3.690 27.780 1.00 96.06 95 GLU A C 1
ATOM 799 O O . GLU A 1 95 ? -26.597 4.636 28.346 1.00 96.06 95 GLU A O 1
ATOM 804 N N . LEU A 1 96 ? -24.720 3.660 27.596 1.00 96.19 96 LEU A N 1
ATOM 805 C CA . LEU A 1 96 ? -23.808 4.733 28.006 1.00 96.19 96 LEU A CA 1
ATOM 806 C C . LEU A 1 96 ? -23.778 5.928 27.040 1.00 96.19 96 LEU A C 1
ATOM 808 O O . LEU A 1 96 ? -23.115 6.921 27.341 1.00 96.19 96 LEU A O 1
ATOM 812 N N . ASN A 1 97 ? -24.468 5.854 25.896 1.00 96.12 97 ASN A N 1
ATOM 813 C CA . ASN A 1 97 ? -24.349 6.817 24.798 1.00 96.12 97 ASN A CA 1
ATOM 814 C C . ASN A 1 97 ? -22.877 7.067 24.401 1.00 96.12 97 ASN A C 1
ATOM 816 O O . ASN A 1 97 ? -22.4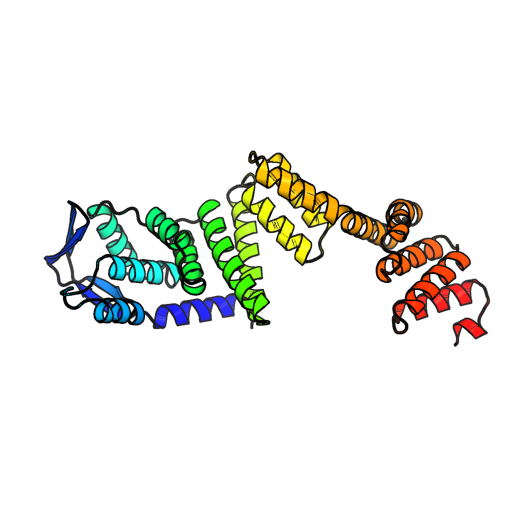28 8.206 24.247 1.00 96.12 97 ASN A O 1
ATOM 820 N N . PHE A 1 98 ? -22.104 5.984 24.322 1.00 95.94 98 PHE A N 1
ATOM 821 C CA . PHE A 1 98 ? -20.685 5.997 24.000 1.00 95.94 98 PHE A CA 1
ATOM 822 C C . PHE A 1 98 ? -20.465 5.735 22.507 1.00 95.94 98 PHE A C 1
ATOM 824 O O . PHE A 1 98 ? -20.813 4.677 21.981 1.00 95.94 98 PHE A O 1
ATOM 831 N N . GLU A 1 99 ? -19.838 6.689 21.826 1.00 95.75 99 GLU A N 1
ATOM 832 C CA . GLU A 1 99 ? -19.546 6.603 20.396 1.00 95.75 99 GLU A CA 1
ATOM 833 C C . GLU A 1 99 ? -18.282 5.768 20.138 1.00 95.75 99 GLU A C 1
ATOM 835 O O . GLU A 1 99 ? -17.165 6.282 20.060 1.00 95.75 99 GLU A O 1
ATOM 840 N N . PHE A 1 100 ? -18.465 4.453 20.000 1.00 96.00 100 PHE A N 1
ATOM 841 C CA . PHE A 1 100 ? -17.362 3.491 19.922 1.00 96.00 100 PHE A CA 1
ATOM 842 C C . PHE A 1 100 ? -16.427 3.696 18.718 1.00 96.00 100 PHE A C 1
ATOM 844 O O . PHE A 1 100 ? -15.213 3.773 18.904 1.00 96.00 100 PHE A O 1
ATOM 851 N N . LEU A 1 101 ? -16.959 3.816 17.492 1.00 96.75 101 LEU A N 1
ATOM 852 C CA . LEU A 1 101 ? -16.116 4.000 16.299 1.00 96.75 101 LEU A CA 1
ATOM 853 C C . LEU A 1 101 ? -15.384 5.354 16.308 1.00 96.75 101 LEU A C 1
ATOM 855 O O . LEU A 1 101 ? -14.166 5.346 16.120 1.00 96.75 101 LEU A O 1
ATOM 859 N N . PRO A 1 102 ? -16.044 6.499 16.598 1.00 97.31 102 PRO A N 1
ATOM 860 C CA . PRO A 1 102 ? -15.343 7.774 16.758 1.00 97.31 102 PRO A CA 1
ATOM 861 C C . PRO A 1 102 ? -14.245 7.740 17.822 1.00 97.31 102 PRO A C 1
ATOM 863 O O . PRO A 1 102 ? -13.182 8.320 17.610 1.00 97.31 102 PRO A O 1
ATOM 866 N N . TYR A 1 103 ? -14.448 7.023 18.933 1.00 96.31 103 TYR A N 1
ATOM 867 C CA . TYR A 1 103 ? -13.408 6.865 19.948 1.00 96.31 103 TYR A CA 1
ATOM 868 C C . TYR A 1 103 ? -12.195 6.072 19.441 1.00 96.31 103 TYR A C 1
ATOM 870 O O . TYR A 1 103 ? -11.063 6.477 19.691 1.00 96.31 103 TYR A O 1
ATOM 878 N N . ILE A 1 104 ? -12.396 4.983 18.686 1.00 97.69 104 ILE A N 1
ATOM 879 C CA . ILE A 1 104 ? -11.274 4.242 18.083 1.00 97.69 104 ILE A CA 1
ATOM 880 C C . ILE A 1 104 ? -10.476 5.152 17.140 1.00 97.69 104 ILE A C 1
ATOM 882 O O . ILE A 1 104 ? -9.248 5.178 17.210 1.00 97.69 104 ILE A O 1
ATOM 886 N N . ILE A 1 105 ? -11.164 5.926 16.295 1.00 97.62 105 ILE A N 1
ATOM 887 C CA . ILE A 1 105 ? -10.532 6.889 15.379 1.00 97.62 105 ILE A CA 1
ATOM 888 C C . ILE A 1 105 ? -9.752 7.947 16.168 1.00 97.62 105 ILE A C 1
ATOM 890 O O . ILE A 1 105 ? -8.612 8.257 15.826 1.00 97.62 105 ILE A O 1
ATOM 894 N N . TYR A 1 106 ? -10.337 8.469 17.250 1.00 96.62 106 TYR A N 1
ATOM 895 C CA . TYR A 1 106 ? -9.657 9.386 18.159 1.00 96.62 106 TYR A CA 1
ATOM 896 C C . TYR A 1 106 ? -8.368 8.765 18.712 1.00 96.62 106 TYR A C 1
ATOM 898 O O . TYR A 1 106 ? -7.323 9.402 18.633 1.00 96.62 106 TYR A O 1
ATOM 906 N N . CYS A 1 107 ? -8.400 7.526 19.209 1.00 95.19 107 CYS A N 1
ATOM 907 C CA . CYS A 1 107 ? -7.202 6.859 19.719 1.00 95.19 107 CYS A CA 1
ATOM 908 C C . CYS A 1 107 ? -6.118 6.700 18.648 1.00 95.19 107 CYS A C 1
ATOM 910 O O . CYS A 1 107 ? -4.962 6.996 18.927 1.00 95.19 107 CYS A O 1
ATOM 912 N N . ILE A 1 108 ? -6.482 6.284 17.431 1.00 97.06 108 ILE A N 1
ATOM 913 C CA . ILE A 1 108 ? -5.530 6.140 16.316 1.00 97.06 108 ILE A CA 1
ATOM 914 C C . ILE A 1 108 ? -4.841 7.476 16.000 1.00 97.06 108 ILE A C 1
ATOM 916 O O . ILE A 1 108 ? -3.640 7.503 15.752 1.00 97.06 108 ILE A O 1
ATOM 920 N N . ASN A 1 109 ? -5.579 8.586 16.060 1.00 94.44 109 ASN A N 1
ATOM 921 C CA . ASN A 1 109 ? -5.059 9.917 15.742 1.00 94.44 109 ASN A CA 1
ATOM 922 C C . ASN A 1 109 ? -4.291 10.598 16.893 1.00 94.44 109 ASN A C 1
ATOM 924 O O . ASN A 1 109 ? -3.717 11.661 16.673 1.00 94.44 109 ASN A O 1
ATOM 928 N N . ASN A 1 110 ? -4.279 10.031 18.105 1.00 92.31 110 ASN A N 1
ATOM 929 C CA . ASN A 1 110 ? -3.600 10.602 19.279 1.00 92.31 110 ASN A CA 1
ATOM 930 C C . ASN A 1 110 ? -2.401 9.746 19.719 1.00 92.31 110 ASN A C 1
ATOM 932 O O . ASN A 1 110 ? -2.302 9.366 20.883 1.00 92.31 110 ASN A O 1
ATOM 936 N N . ASP A 1 111 ? -1.500 9.469 18.771 1.00 79.81 111 ASP A N 1
ATOM 937 C CA . ASP A 1 111 ? -0.178 8.863 19.007 1.00 79.81 111 ASP A CA 1
ATOM 938 C C . ASP A 1 111 ? -0.227 7.499 19.722 1.00 79.81 111 ASP A C 1
ATOM 940 O O . ASP A 1 111 ? 0.424 7.243 20.737 1.00 79.81 111 ASP A O 1
ATOM 944 N N . ILE A 1 112 ? -1.065 6.603 19.199 1.00 89.62 112 ILE A N 1
ATOM 945 C CA . ILE A 1 112 ? -1.080 5.209 19.635 1.00 89.62 112 ILE A CA 1
ATOM 946 C C . ILE A 1 112 ? 0.145 4.471 19.079 1.00 89.62 112 ILE A C 1
ATOM 948 O O . ILE A 1 112 ? 0.544 4.698 17.939 1.00 89.62 112 ILE A O 1
ATOM 952 N N . LYS A 1 113 ? 0.693 3.524 19.854 1.00 91.81 113 LYS A N 1
ATOM 953 C CA . LYS A 1 113 ? 1.731 2.602 19.364 1.00 91.81 113 LYS A CA 1
ATOM 954 C C . LYS A 1 113 ? 1.265 1.925 18.073 1.00 91.81 113 LYS A C 1
ATOM 956 O O . LYS A 1 113 ? 0.118 1.487 17.986 1.00 91.81 113 LYS A O 1
ATOM 961 N N . GLU A 1 114 ? 2.160 1.768 17.113 1.00 92.25 114 GLU A N 1
ATOM 962 C CA . GLU A 1 114 ? 1.871 1.292 15.759 1.00 92.25 114 GLU A CA 1
ATOM 963 C C . GLU A 1 114 ? 1.177 -0.078 15.776 1.00 92.25 114 GLU A C 1
ATOM 965 O O . GLU A 1 114 ? 0.144 -0.277 15.130 1.00 92.25 114 GLU A O 1
ATOM 970 N N . GLU A 1 115 ? 1.672 -1.000 16.609 1.00 93.69 115 GLU A N 1
ATOM 971 C CA . GLU A 1 115 ? 1.073 -2.327 16.786 1.00 93.69 115 GLU A CA 1
ATOM 972 C C . GLU A 1 115 ? -0.372 -2.269 17.302 1.00 93.69 115 GLU A C 1
ATOM 974 O O . GLU A 1 115 ? -1.224 -3.047 16.863 1.00 93.69 115 GLU A O 1
ATOM 979 N N . ASP A 1 116 ? -0.645 -1.371 18.252 1.00 95.25 116 ASP A N 1
ATOM 980 C CA . ASP A 1 116 ? -1.983 -1.150 18.799 1.00 95.25 116 ASP A CA 1
ATOM 981 C C . ASP A 1 116 ? -2.876 -0.508 17.719 1.00 95.25 116 ASP A C 1
ATOM 983 O O . ASP A 1 116 ? -4.021 -0.927 17.540 1.00 95.25 116 ASP A O 1
ATOM 987 N N . GLY A 1 117 ? -2.336 0.434 16.937 1.00 97.56 117 GLY A N 1
ATOM 988 C CA . GLY A 1 117 ? -3.005 1.062 15.797 1.00 97.56 117 GLY A CA 1
ATOM 989 C C . GLY A 1 117 ? -3.500 0.044 14.769 1.00 97.56 117 GLY A C 1
ATOM 990 O O . GLY A 1 117 ? -4.643 0.124 14.322 1.00 97.56 117 GLY A O 1
ATOM 991 N N . VAL A 1 118 ? -2.702 -0.982 14.455 1.00 98.38 118 VAL A N 1
ATOM 992 C CA . VAL A 1 118 ? -3.111 -2.082 13.561 1.00 98.38 118 VAL A CA 1
ATOM 993 C C . VAL A 1 118 ? -4.306 -2.866 14.122 1.00 98.38 118 VAL A C 1
ATOM 995 O O . VAL A 1 118 ? -5.222 -3.221 13.375 1.00 98.38 118 VAL A O 1
ATOM 998 N N . VAL A 1 119 ? -4.330 -3.151 15.427 1.00 98.25 119 VAL A N 1
ATOM 999 C CA . VAL A 1 119 ? -5.455 -3.860 16.066 1.00 98.25 119 VAL A CA 1
ATOM 1000 C C . VAL A 1 119 ? -6.704 -2.978 16.104 1.00 98.25 119 VAL A C 1
ATOM 1002 O O . VAL A 1 119 ? -7.799 -3.449 15.794 1.00 98.25 119 VAL A O 1
ATOM 1005 N N . TYR A 1 120 ? -6.539 -1.696 16.428 1.00 98.31 120 TYR A N 1
ATOM 1006 C CA . TYR A 1 120 ? -7.608 -0.699 16.474 1.00 98.31 120 TYR A CA 1
ATOM 1007 C C . TYR A 1 120 ? -8.226 -0.468 15.088 1.00 98.31 120 TYR A C 1
ATOM 1009 O O . TYR A 1 120 ? -9.447 -0.507 14.941 1.00 98.31 120 TYR A O 1
ATOM 1017 N N . GLY A 1 121 ? -7.399 -0.314 14.051 1.00 98.44 121 GLY A N 1
ATOM 1018 C CA . GLY A 1 121 ? -7.853 -0.199 12.666 1.00 98.44 121 GLY A CA 1
ATOM 1019 C C . GLY A 1 121 ? -8.655 -1.426 12.227 1.00 98.44 121 GLY A C 1
ATOM 1020 O O . GLY A 1 121 ? -9.746 -1.294 11.673 1.00 98.44 121 GLY A O 1
ATOM 1021 N N . ARG A 1 122 ? -8.193 -2.636 12.571 1.00 98.44 122 ARG A N 1
ATOM 1022 C CA . ARG A 1 122 ? -8.951 -3.863 12.281 1.00 98.44 122 ARG A CA 1
ATOM 1023 C C . ARG A 1 122 ? -10.262 -3.944 13.061 1.00 98.44 122 ARG A C 1
ATOM 1025 O O . ARG A 1 122 ? -11.243 -4.477 12.547 1.00 98.44 122 ARG A O 1
ATOM 1032 N N . ALA A 1 123 ? -10.308 -3.408 14.281 1.00 98.38 123 ALA A N 1
ATOM 1033 C CA . ALA A 1 123 ? -11.541 -3.327 15.057 1.00 98.38 123 ALA A CA 1
ATOM 1034 C C . ALA A 1 123 ? -12.595 -2.442 14.371 1.00 98.38 123 ALA A C 1
ATOM 1036 O O . ALA A 1 123 ? -13.773 -2.796 14.424 1.00 98.38 123 ALA A O 1
ATOM 1037 N N . LEU A 1 124 ? -12.194 -1.353 13.697 1.00 98.25 124 LEU A N 1
ATOM 1038 C CA . LEU A 1 124 ? -13.103 -0.546 12.870 1.00 98.25 124 LEU A CA 1
ATOM 1039 C C . LEU A 1 124 ? -13.702 -1.391 11.747 1.00 98.25 124 LEU A C 1
ATOM 1041 O O . LEU A 1 124 ? -14.918 -1.541 11.693 1.00 98.25 124 LEU A O 1
ATOM 1045 N N . VAL A 1 125 ? -12.849 -2.011 10.926 1.00 98.19 125 VAL A N 1
ATOM 1046 C CA . VAL A 1 125 ? -13.259 -2.866 9.798 1.00 98.19 125 VAL A CA 1
ATOM 1047 C C . VAL A 1 125 ? -14.184 -4.004 10.242 1.00 98.19 125 VAL A C 1
ATOM 1049 O O . VAL A 1 125 ? -15.200 -4.265 9.609 1.00 98.19 125 VAL A O 1
ATOM 1052 N N . ASN A 1 126 ? -13.879 -4.666 11.361 1.00 97.50 126 ASN A N 1
ATOM 1053 C CA . ASN A 1 126 ? -14.709 -5.755 11.887 1.00 97.50 126 ASN A CA 1
ATOM 1054 C C . ASN A 1 126 ? -16.075 -5.286 12.417 1.00 97.50 126 ASN A C 1
ATOM 1056 O O . ASN A 1 126 ? -16.989 -6.104 12.532 1.00 97.50 126 ASN A O 1
ATOM 1060 N N . ASN A 1 127 ? -16.213 -4.011 12.794 1.00 95.94 127 ASN A N 1
ATOM 1061 C CA . ASN A 1 127 ? -17.482 -3.453 13.258 1.00 95.94 127 ASN A CA 1
ATOM 1062 C C . ASN A 1 127 ? -18.315 -2.872 12.118 1.00 95.94 127 ASN A C 1
ATOM 1064 O O . ASN A 1 127 ? -19.531 -3.058 12.116 1.00 95.94 127 ASN A O 1
ATOM 1068 N N . GLU A 1 128 ? -17.669 -2.188 11.181 1.00 95.62 128 GLU A N 1
ATOM 1069 C CA . GLU A 1 128 ? -18.279 -1.615 9.992 1.00 95.62 128 GLU A CA 1
ATOM 1070 C C . GLU A 1 128 ? -17.230 -1.566 8.879 1.00 95.62 128 GLU A C 1
ATOM 1072 O O . GLU A 1 128 ? -16.234 -0.850 8.981 1.00 95.62 128 GLU A O 1
ATOM 1077 N N . GLU A 1 129 ? -17.439 -2.331 7.810 1.00 97.81 129 GLU A N 1
ATOM 1078 C CA . GLU A 1 129 ? -16.507 -2.375 6.686 1.00 97.81 129 GLU A CA 1
ATOM 1079 C C . GLU A 1 129 ? -17.015 -1.490 5.543 1.00 97.81 129 GLU A C 1
ATOM 1081 O O . GLU A 1 129 ? -18.039 -1.788 4.928 1.00 97.81 129 GLU A O 1
ATOM 1086 N N . ASN A 1 130 ? -16.305 -0.388 5.292 1.00 98.38 130 ASN A N 1
ATOM 1087 C CA . ASN A 1 130 ? -16.578 0.585 4.236 1.00 98.38 130 ASN A CA 1
ATOM 1088 C C . ASN A 1 130 ? -15.264 1.238 3.766 1.00 98.38 130 ASN A C 1
ATOM 1090 O O . ASN A 1 130 ? -14.187 0.939 4.288 1.00 98.38 130 ASN A O 1
ATOM 1094 N N . GLU A 1 131 ? -15.330 2.156 2.800 1.00 98.56 131 GLU A N 1
ATOM 1095 C CA . GLU A 1 131 ? -14.148 2.808 2.232 1.00 98.56 131 GLU A CA 1
ATOM 1096 C C . GLU A 1 131 ? -13.299 3.535 3.288 1.00 98.56 131 GLU A C 1
ATOM 1098 O O . GLU A 1 131 ? -12.071 3.490 3.238 1.00 98.56 131 GLU A O 1
ATOM 1103 N N . LYS A 1 132 ? -13.927 4.149 4.299 1.00 98.50 132 LYS A N 1
ATOM 1104 C CA . LYS A 1 132 ? -13.225 4.931 5.330 1.00 98.50 132 LYS A CA 1
ATOM 1105 C C . LYS A 1 132 ? -12.543 4.038 6.357 1.00 98.50 132 LYS A C 1
ATOM 1107 O O . LYS A 1 132 ? -11.395 4.291 6.717 1.00 98.50 132 LYS A O 1
ATOM 1112 N N . THR A 1 133 ? -13.228 3.003 6.844 1.00 98.56 133 THR A N 1
ATOM 1113 C CA . THR A 1 133 ? -12.653 2.079 7.834 1.00 98.56 133 THR A CA 1
ATOM 1114 C C . THR A 1 133 ? -11.548 1.231 7.214 1.00 98.56 133 THR A C 1
ATOM 1116 O O . THR A 1 133 ? -10.501 1.063 7.843 1.00 98.56 133 THR A O 1
ATOM 1119 N N . CYS A 1 134 ? -11.710 0.797 5.957 1.00 98.81 134 CYS A N 1
ATOM 1120 C CA . CYS A 1 134 ? -10.637 0.177 5.181 1.00 98.81 134 CYS A CA 1
ATOM 1121 C C . CYS A 1 134 ? -9.439 1.121 5.030 1.00 98.81 134 CYS A C 1
ATOM 1123 O O . CYS A 1 134 ? -8.313 0.698 5.279 1.00 98.81 134 CYS A O 1
ATOM 1125 N N . PHE A 1 135 ? -9.662 2.397 4.702 1.00 98.81 135 PHE A N 1
ATOM 1126 C CA . PHE A 1 135 ? -8.577 3.366 4.538 1.00 98.81 135 PHE A CA 1
ATOM 1127 C C . PHE A 1 135 ? -7.798 3.616 5.834 1.00 98.81 135 PHE A C 1
ATOM 1129 O O . PHE A 1 135 ? -6.565 3.666 5.822 1.00 98.81 135 PHE A O 1
ATOM 1136 N N . ILE A 1 136 ? -8.499 3.750 6.964 1.00 98.56 136 ILE A N 1
ATOM 1137 C CA . ILE A 1 136 ? -7.864 3.937 8.276 1.00 98.56 136 ILE A CA 1
ATOM 1138 C C . ILE A 1 136 ? -7.026 2.707 8.630 1.00 98.56 136 ILE A C 1
ATOM 1140 O O . ILE A 1 136 ? -5.862 2.843 9.001 1.00 98.56 136 ILE A O 1
ATOM 1144 N N . TYR A 1 137 ? -7.578 1.504 8.460 1.00 98.75 137 TYR A N 1
ATOM 1145 C CA . TYR A 1 137 ? -6.842 0.276 8.738 1.00 98.75 137 TYR A CA 1
ATOM 1146 C C . TYR A 1 137 ? -5.625 0.102 7.820 1.00 98.75 137 TYR A C 1
ATOM 1148 O O . TYR A 1 137 ? -4.532 -0.184 8.309 1.00 98.75 137 TYR A O 1
ATOM 1156 N N . ALA A 1 138 ? -5.782 0.356 6.518 1.00 98.75 138 ALA A N 1
ATOM 1157 C CA . ALA A 1 138 ? -4.683 0.359 5.555 1.00 98.75 138 ALA A CA 1
ATOM 1158 C C . ALA A 1 138 ? -3.580 1.353 5.944 1.00 98.75 138 ALA A C 1
ATOM 1160 O O . ALA A 1 138 ? -2.402 1.026 5.848 1.00 98.75 138 ALA A O 1
ATOM 1161 N N . SER A 1 139 ? -3.946 2.533 6.450 1.00 98.31 139 SER A N 1
ATOM 1162 C CA . SER A 1 139 ? -2.984 3.537 6.920 1.00 98.31 139 SER A CA 1
ATOM 1163 C C . SER A 1 139 ? -2.221 3.067 8.165 1.00 98.31 139 SER A C 1
ATOM 1165 O O . SER A 1 139 ? -1.006 3.230 8.231 1.00 98.31 139 SER A O 1
ATOM 1167 N N . CYS A 1 140 ? -2.889 2.418 9.126 1.00 98.44 140 CYS A N 1
ATOM 1168 C CA . CYS A 1 140 ? -2.212 1.810 10.278 1.00 98.44 140 CYS A CA 1
ATOM 1169 C C . CYS A 1 140 ? -1.247 0.688 9.856 1.00 98.44 140 CYS A C 1
ATOM 1171 O O . CYS A 1 140 ? -0.133 0.607 10.372 1.00 98.44 140 CYS A O 1
ATOM 1173 N N . LEU A 1 141 ? -1.658 -0.162 8.908 1.00 98.56 141 LEU A N 1
ATOM 1174 C CA . LEU A 1 141 ? -0.809 -1.212 8.336 1.00 98.56 141 LEU A CA 1
ATOM 1175 C C . LEU A 1 141 ? 0.396 -0.621 7.596 1.00 98.56 141 LEU A C 1
ATOM 1177 O O . LEU A 1 141 ? 1.510 -1.107 7.766 1.00 98.56 141 LEU A O 1
ATOM 1181 N N . GLU A 1 142 ? 0.193 0.430 6.799 1.00 97.88 142 GLU A N 1
ATOM 1182 C CA . GLU A 1 142 ? 1.272 1.113 6.087 1.00 97.88 142 GLU A CA 1
ATOM 1183 C C . GLU A 1 142 ? 2.296 1.690 7.067 1.00 97.88 142 GLU A C 1
ATOM 1185 O O . GLU A 1 142 ? 3.485 1.430 6.900 1.00 97.88 142 GLU A O 1
ATOM 1190 N N . ASN A 1 143 ? 1.849 2.390 8.116 1.00 96.25 143 ASN A N 1
ATOM 1191 C CA . ASN A 1 143 ? 2.734 2.949 9.142 1.00 96.25 143 ASN A CA 1
ATOM 1192 C C . ASN A 1 143 ? 3.592 1.858 9.805 1.00 96.25 143 ASN A C 1
ATOM 1194 O O . ASN A 1 143 ? 4.814 1.983 9.849 1.00 96.25 143 ASN A O 1
ATOM 1198 N N . MET A 1 144 ? 2.975 0.745 10.219 1.00 97.00 144 MET A N 1
ATOM 1199 C CA . MET A 1 144 ? 3.688 -0.412 10.780 1.00 97.00 144 MET A CA 1
ATOM 1200 C C . MET A 1 144 ? 4.688 -1.016 9.778 1.00 97.00 144 MET A C 1
ATOM 1202 O O . MET A 1 144 ? 5.805 -1.410 10.124 1.00 97.00 144 MET A O 1
ATOM 1206 N N . GLY A 1 145 ? 4.292 -1.093 8.505 1.00 96.75 145 GLY A N 1
ATOM 1207 C CA . GLY A 1 145 ? 5.143 -1.575 7.424 1.00 96.75 145 GLY A CA 1
ATOM 1208 C C . GLY A 1 145 ? 6.368 -0.690 7.204 1.00 96.75 145 GLY A C 1
ATOM 1209 O O . GLY A 1 145 ? 7.467 -1.222 7.028 1.00 96.75 145 GLY A O 1
ATOM 1210 N N . MET A 1 146 ? 6.204 0.633 7.250 1.00 94.56 146 MET A N 1
ATOM 1211 C CA . MET A 1 146 ? 7.304 1.594 7.127 1.00 94.56 146 MET A CA 1
ATOM 1212 C C . MET A 1 146 ? 8.248 1.535 8.327 1.00 94.56 146 MET A C 1
ATOM 1214 O O . MET A 1 146 ? 9.458 1.455 8.131 1.00 94.56 146 MET A O 1
ATOM 1218 N N . GLU A 1 147 ? 7.723 1.452 9.549 1.00 95.19 147 GLU A N 1
ATOM 1219 C CA . GLU A 1 147 ? 8.541 1.323 10.762 1.00 95.19 147 GLU A CA 1
ATOM 1220 C C . GLU A 1 147 ? 9.445 0.076 10.708 1.00 95.19 147 GLU A C 1
ATOM 1222 O O . GLU A 1 147 ? 10.635 0.112 11.033 1.00 95.19 147 GLU A O 1
ATOM 1227 N N . HIS A 1 148 ? 8.904 -1.055 10.245 1.00 95.75 148 HIS A N 1
ATOM 1228 C CA . HIS A 1 148 ? 9.699 -2.261 10.031 1.00 95.75 148 HIS A CA 1
ATOM 1229 C C . HIS A 1 148 ? 10.683 -2.137 8.869 1.00 95.75 148 HIS A C 1
ATOM 1231 O O . HIS A 1 148 ? 11.769 -2.716 8.945 1.00 95.75 148 HIS A O 1
ATOM 1237 N N . HIS A 1 149 ? 10.333 -1.390 7.820 1.00 94.12 149 HIS A N 1
ATOM 1238 C CA . HIS A 1 149 ? 11.219 -1.151 6.684 1.00 94.12 149 HIS A CA 1
ATOM 1239 C C . HIS A 1 149 ? 12.471 -0.382 7.109 1.00 94.12 149 HIS A C 1
ATOM 1241 O O . HIS A 1 149 ? 13.582 -0.797 6.793 1.00 94.12 149 HIS A O 1
ATOM 1247 N N . GLU A 1 150 ? 12.297 0.688 7.889 1.00 93.50 150 GLU A N 1
ATOM 1248 C CA . GLU A 1 150 ? 13.394 1.503 8.428 1.00 93.50 150 GLU A CA 1
ATOM 1249 C C . GLU A 1 150 ? 14.337 0.687 9.320 1.00 93.50 150 GLU A C 1
ATOM 1251 O O . GLU A 1 150 ? 15.544 0.923 9.352 1.00 93.50 150 GLU A O 1
ATOM 1256 N N . LYS A 1 151 ? 13.799 -0.331 9.999 1.00 95.06 151 LYS A N 1
ATOM 1257 C CA . LYS A 1 151 ? 14.560 -1.284 10.820 1.00 95.06 151 LYS A CA 1
ATOM 1258 C C . LYS A 1 151 ? 15.177 -2.437 10.013 1.00 95.06 151 LYS A C 1
ATOM 1260 O O . LYS A 1 151 ? 15.789 -3.319 10.612 1.00 95.06 151 LYS A O 1
ATOM 1265 N N . GLY A 1 152 ? 15.005 -2.467 8.689 1.00 92.94 152 GLY A N 1
ATOM 1266 C CA . GLY A 1 152 ? 15.506 -3.534 7.815 1.00 92.94 152 GLY A CA 1
ATOM 1267 C C . GLY A 1 152 ? 14.848 -4.894 8.065 1.00 92.94 152 GLY A C 1
ATOM 1268 O O . GLY A 1 152 ? 15.485 -5.927 7.879 1.00 92.94 152 GLY A O 1
ATOM 1269 N N . ASN A 1 153 ? 13.602 -4.909 8.546 1.00 93.00 153 ASN A N 1
ATOM 1270 C CA . ASN A 1 153 ? 12.893 -6.132 8.898 1.00 93.00 153 ASN A CA 1
ATOM 1271 C C . ASN A 1 153 ? 11.964 -6.588 7.765 1.00 93.00 153 ASN A C 1
ATOM 1273 O O . ASN A 1 153 ? 11.024 -5.883 7.391 1.00 93.00 153 ASN A O 1
ATOM 1277 N N . ASP A 1 154 ? 12.174 -7.816 7.293 1.00 91.44 154 ASP A N 1
ATOM 1278 C CA . ASP A 1 154 ? 11.423 -8.435 6.195 1.00 91.44 154 ASP A CA 1
ATOM 1279 C C . ASP A 1 154 ? 9.905 -8.503 6.434 1.00 91.44 154 ASP A C 1
ATOM 1281 O O . ASP A 1 154 ? 9.130 -8.548 5.477 1.00 91.44 154 ASP A O 1
ATOM 1285 N N . ILE A 1 155 ? 9.437 -8.460 7.690 1.00 95.06 155 ILE A N 1
ATOM 1286 C CA . ILE A 1 155 ? 7.991 -8.434 7.980 1.00 95.06 155 ILE A CA 1
ATOM 1287 C C . ILE A 1 155 ? 7.299 -7.162 7.478 1.00 95.06 155 ILE A C 1
ATOM 1289 O O . ILE A 1 155 ? 6.081 -7.174 7.301 1.00 95.06 155 ILE A O 1
ATOM 1293 N N . SER A 1 156 ? 8.067 -6.104 7.185 1.00 95.81 156 SER A N 1
ATOM 1294 C CA . SER A 1 156 ? 7.593 -4.904 6.490 1.00 95.81 156 SER A CA 1
ATOM 1295 C C . SER A 1 156 ? 6.776 -5.255 5.247 1.00 95.81 156 SER A C 1
ATOM 1297 O O . SER A 1 156 ? 5.702 -4.693 5.029 1.00 95.81 156 SER A O 1
ATOM 1299 N N . GLN A 1 157 ? 7.231 -6.243 4.468 1.00 95.06 157 GLN A N 1
ATOM 1300 C CA . GLN A 1 157 ? 6.551 -6.648 3.245 1.00 95.06 157 GLN A CA 1
ATOM 1301 C C . GLN A 1 157 ? 5.120 -7.132 3.514 1.00 95.06 157 GLN A C 1
ATOM 1303 O O . GLN A 1 157 ? 4.219 -6.748 2.772 1.00 95.06 157 GLN A O 1
ATOM 1308 N N . TYR A 1 158 ? 4.885 -7.913 4.576 1.00 97.31 158 TYR A N 1
ATOM 1309 C CA . TYR A 1 158 ? 3.541 -8.415 4.888 1.00 97.31 158 TYR A CA 1
ATOM 1310 C C . TYR A 1 158 ? 2.579 -7.273 5.228 1.00 97.31 158 TYR A C 1
ATOM 1312 O O . TYR A 1 158 ? 1.459 -7.253 4.724 1.00 97.31 158 TYR A O 1
ATOM 1320 N N . PHE A 1 159 ? 3.025 -6.304 6.031 1.00 97.88 159 PHE A N 1
ATOM 1321 C CA . PHE A 1 159 ? 2.230 -5.127 6.383 1.00 97.88 159 PHE A CA 1
ATOM 1322 C C . PHE A 1 159 ? 1.936 -4.240 5.182 1.00 97.88 159 PHE A C 1
ATOM 1324 O O . PHE A 1 159 ? 0.785 -3.871 4.963 1.00 97.88 159 PHE A O 1
ATOM 1331 N N . LEU A 1 160 ? 2.953 -3.941 4.372 1.00 96.94 160 LEU A N 1
ATOM 1332 C CA . LEU A 1 160 ? 2.767 -3.125 3.181 1.00 96.94 160 LEU A CA 1
ATOM 1333 C C . LEU A 1 160 ? 1.836 -3.815 2.182 1.00 96.94 160 LEU A C 1
ATOM 1335 O O . LEU A 1 160 ? 0.999 -3.140 1.601 1.00 96.94 160 LEU A O 1
ATOM 1339 N N . GLU A 1 161 ? 1.946 -5.129 1.973 1.00 96.56 161 GLU A N 1
ATOM 1340 C CA . GLU A 1 161 ? 1.053 -5.881 1.079 1.00 96.56 161 GLU A CA 1
ATOM 1341 C C . GLU A 1 161 ? -0.397 -5.915 1.569 1.00 96.56 161 GLU A C 1
ATOM 1343 O O . GLU A 1 161 ? -1.309 -5.750 0.758 1.00 96.56 161 GLU A O 1
ATOM 1348 N N . GLU A 1 162 ? -0.620 -6.083 2.873 1.00 98.25 162 GLU A N 1
ATOM 1349 C CA . GLU A 1 162 ? -1.960 -6.016 3.468 1.00 98.25 162 GLU A CA 1
ATOM 1350 C C . GLU A 1 162 ? -2.545 -4.602 3.383 1.00 98.25 162 GLU A C 1
ATOM 1352 O O . GLU A 1 162 ? -3.721 -4.441 3.061 1.00 98.25 162 GLU A O 1
ATOM 1357 N N . ALA A 1 163 ? -1.720 -3.567 3.584 1.00 98.56 163 ALA A N 1
ATOM 1358 C CA . ALA A 1 163 ? -2.140 -2.179 3.413 1.00 98.56 163 ALA A CA 1
ATOM 1359 C C . ALA A 1 163 ? -2.671 -1.928 1.994 1.00 98.56 163 ALA A C 1
ATOM 1361 O O . ALA A 1 163 ? -3.758 -1.375 1.843 1.00 98.56 163 ALA A O 1
ATOM 1362 N N . ASN A 1 164 ? -1.970 -2.390 0.949 1.00 98.06 164 ASN A N 1
ATOM 1363 C CA . ASN A 1 164 ? -2.455 -2.187 -0.426 1.00 98.06 164 ASN A CA 1
ATOM 1364 C C . ASN A 1 164 ? -3.728 -2.969 -0.705 1.00 98.06 164 ASN A C 1
ATOM 1366 O O . ASN A 1 164 ? -4.599 -2.438 -1.379 1.00 98.06 164 ASN A O 1
ATOM 1370 N N . PHE A 1 165 ? -3.855 -4.187 -0.172 1.00 98.19 165 PHE A N 1
ATOM 1371 C CA . PHE A 1 165 ? -5.097 -4.946 -0.296 1.00 98.19 165 PHE A CA 1
ATOM 1372 C C . PHE A 1 165 ? -6.287 -4.141 0.247 1.00 98.19 165 PHE A C 1
ATOM 1374 O O . PHE A 1 165 ? -7.314 -4.037 -0.417 1.00 98.19 165 PHE A O 1
ATOM 1381 N N . TYR A 1 166 ? -6.136 -3.497 1.408 1.00 98.75 166 TYR A N 1
ATOM 1382 C CA . TYR A 1 166 ? -7.195 -2.655 1.964 1.00 98.75 166 TYR A CA 1
ATOM 1383 C C . TYR A 1 166 ? -7.359 -1.306 1.253 1.00 98.75 166 TYR A C 1
ATOM 1385 O O . TYR A 1 166 ? -8.487 -0.825 1.165 1.00 98.75 166 TYR A O 1
ATOM 1393 N N . PHE A 1 167 ? -6.301 -0.707 0.696 1.00 98.81 167 PHE A N 1
ATOM 1394 C CA . PHE A 1 167 ? -6.443 0.470 -0.170 1.00 98.81 167 PHE A CA 1
ATOM 1395 C C . PHE A 1 167 ? -7.198 0.144 -1.467 1.00 98.81 167 PHE A C 1
ATOM 1397 O O . PHE A 1 167 ? -8.055 0.926 -1.868 1.00 98.81 167 PHE A O 1
ATOM 1404 N N . GLU A 1 168 ? -6.946 -1.009 -2.092 1.00 98.56 168 GLU A N 1
ATOM 1405 C CA . GLU A 1 168 ? -7.728 -1.493 -3.241 1.00 98.56 168 GLU A CA 1
ATOM 1406 C C . GLU A 1 168 ? -9.182 -1.756 -2.825 1.00 98.56 168 GLU A C 1
ATOM 1408 O O . GLU A 1 168 ? -10.105 -1.274 -3.480 1.00 98.56 168 GLU A O 1
ATOM 1413 N N . LYS A 1 169 ? -9.399 -2.376 -1.659 1.00 98.50 169 LYS A N 1
ATOM 1414 C CA . LYS A 1 169 ? -10.742 -2.607 -1.108 1.00 98.50 169 LYS A CA 1
ATOM 1415 C C . LYS A 1 169 ? -11.533 -1.316 -0.861 1.00 98.50 169 LYS A C 1
ATOM 1417 O O . LYS A 1 169 ? -12.756 -1.321 -0.965 1.00 98.50 169 LYS A O 1
ATOM 1422 N N . CYS A 1 170 ? -10.870 -0.189 -0.577 1.00 98.75 170 CYS A N 1
ATOM 1423 C CA . CYS A 1 170 ? -11.551 1.110 -0.501 1.00 98.75 170 CYS A CA 1
ATOM 1424 C C . CYS A 1 170 ? -12.268 1.445 -1.817 1.00 98.75 170 CYS A C 1
ATOM 1426 O O . CYS A 1 170 ? -13.389 1.950 -1.790 1.00 98.75 170 CYS A O 1
ATOM 1428 N N . LEU A 1 171 ? -11.629 1.144 -2.951 1.00 98.50 171 LEU A N 1
ATOM 1429 C CA . LEU A 1 171 ? -12.170 1.394 -4.285 1.00 98.50 171 LEU A CA 1
ATOM 1430 C C . LEU A 1 171 ? -13.265 0.393 -4.670 1.00 98.50 171 LEU A C 1
ATOM 1432 O O . LEU A 1 171 ? -14.172 0.766 -5.408 1.00 98.50 171 LEU A O 1
ATOM 1436 N N . ASP A 1 172 ? -13.235 -0.827 -4.123 1.00 98.44 172 ASP A N 1
ATOM 1437 C CA . ASP A 1 172 ? -14.339 -1.789 -4.269 1.00 98.44 172 ASP A CA 1
ATOM 1438 C C . ASP A 1 172 ? -15.639 -1.264 -3.631 1.00 98.44 172 ASP A C 1
ATOM 1440 O O . ASP A 1 172 ? -16.730 -1.510 -4.146 1.00 98.44 172 ASP A O 1
ATOM 1444 N N . TYR A 1 173 ? -15.536 -0.532 -2.513 1.00 98.44 173 TYR A N 1
ATOM 1445 C CA . TYR A 1 173 ? -16.685 0.107 -1.858 1.00 98.44 173 TYR A CA 1
ATOM 1446 C C . TYR A 1 173 ? -17.078 1.437 -2.500 1.00 98.44 173 TYR A C 1
ATOM 1448 O O . TYR A 1 173 ? -18.267 1.743 -2.612 1.00 98.44 173 TYR A O 1
ATOM 1456 N N . ASN A 1 174 ? -16.094 2.246 -2.889 1.00 98.44 174 ASN A N 1
ATOM 1457 C CA . ASN A 1 174 ? -16.313 3.548 -3.497 1.00 98.44 174 ASN A CA 1
ATOM 1458 C C . ASN A 1 174 ? -15.178 3.883 -4.472 1.00 98.44 174 ASN A C 1
ATOM 1460 O O . ASN A 1 174 ? -14.119 4.380 -4.083 1.00 98.44 174 ASN A O 1
ATOM 1464 N N . ASP A 1 175 ? -15.443 3.692 -5.762 1.00 98.19 175 ASP A N 1
ATOM 1465 C CA . ASP A 1 175 ? -14.502 3.952 -6.855 1.00 98.19 175 ASP A CA 1
ATOM 1466 C C . ASP A 1 175 ? -14.137 5.439 -7.028 1.00 98.19 175 ASP A C 1
ATOM 1468 O O . ASP A 1 175 ? -13.215 5.763 -7.781 1.00 98.19 175 ASP A O 1
ATOM 1472 N N . LYS A 1 176 ? -14.817 6.346 -6.313 1.00 98.38 176 LYS A N 1
ATOM 1473 C CA . LYS A 1 176 ? -14.530 7.787 -6.255 1.00 98.38 176 LYS A CA 1
ATOM 1474 C C . LYS A 1 176 ? -13.764 8.210 -5.002 1.00 98.38 176 LYS A C 1
ATOM 1476 O O . LYS A 1 176 ? -13.557 9.404 -4.796 1.00 98.38 176 LYS A O 1
ATOM 1481 N N . PHE A 1 177 ? -13.345 7.275 -4.150 1.00 98.50 177 PHE A N 1
ATOM 1482 C CA . PHE A 1 177 ? -12.618 7.595 -2.923 1.00 98.50 177 PHE A CA 1
ATOM 1483 C C . PHE A 1 177 ? -11.166 8.021 -3.223 1.00 98.50 177 PHE A C 1
ATOM 1485 O O . PHE A 1 177 ? -10.242 7.206 -3.259 1.00 98.50 177 PHE A O 1
ATOM 1492 N N . SER A 1 178 ? -10.965 9.324 -3.452 1.00 98.38 178 SER A N 1
ATOM 1493 C CA . SER A 1 178 ? -9.712 9.923 -3.948 1.00 98.38 178 SER A CA 1
ATOM 1494 C C . SER A 1 178 ? -8.464 9.577 -3.123 1.00 98.38 178 SER A C 1
ATOM 1496 O O . SER A 1 178 ? -7.374 9.418 -3.682 1.00 98.38 178 SER A O 1
ATOM 1498 N N . LEU A 1 179 ? -8.608 9.420 -1.803 1.00 98.50 179 LEU A N 1
ATOM 1499 C CA . LEU A 1 179 ? -7.501 9.122 -0.892 1.00 98.50 179 LEU A CA 1
ATOM 1500 C C . LEU A 1 179 ? -6.895 7.731 -1.127 1.00 98.50 179 LEU A C 1
ATOM 1502 O O . LEU A 1 179 ? -5.693 7.547 -0.931 1.00 98.50 179 LEU A O 1
ATOM 1506 N N . ALA A 1 180 ? -7.683 6.757 -1.593 1.00 98.56 180 ALA A N 1
ATOM 1507 C CA . ALA A 1 180 ? -7.143 5.449 -1.955 1.00 98.56 180 ALA A CA 1
ATOM 1508 C C . ALA A 1 180 ? -6.224 5.552 -3.181 1.00 98.56 180 ALA A C 1
ATOM 1510 O O . ALA A 1 180 ? -5.112 5.030 -3.149 1.00 98.56 180 ALA A O 1
ATOM 1511 N N . TYR A 1 181 ? -6.618 6.310 -4.212 1.00 98.75 181 TYR A N 1
ATOM 1512 C CA . TYR A 1 181 ? -5.756 6.581 -5.370 1.00 98.75 181 TYR A CA 1
ATOM 1513 C C . TYR A 1 181 ? -4.469 7.319 -4.979 1.00 98.75 181 TYR A C 1
ATOM 1515 O O . TYR A 1 181 ? -3.394 6.981 -5.476 1.00 98.75 181 TYR A O 1
ATOM 1523 N N . TYR A 1 182 ? -4.551 8.275 -4.044 1.00 98.69 182 TYR A N 1
ATOM 1524 C CA . TYR A 1 182 ? -3.373 8.963 -3.505 1.00 98.69 182 TYR A CA 1
ATOM 1525 C C . TYR A 1 182 ? -2.332 7.955 -2.997 1.00 98.69 182 TYR A C 1
ATOM 1527 O O . TYR A 1 182 ? -1.177 7.980 -3.426 1.00 98.69 182 TYR A O 1
ATOM 1535 N N . LYS A 1 183 ? -2.756 7.025 -2.129 1.00 98.56 183 LYS A N 1
ATOM 1536 C CA . LYS A 1 183 ? -1.892 6.000 -1.524 1.00 98.56 183 LYS A CA 1
ATOM 1537 C C . LYS A 1 183 ? -1.433 4.935 -2.527 1.00 98.56 183 LYS A C 1
ATOM 1539 O O . LYS A 1 183 ? -0.248 4.598 -2.560 1.00 98.56 183 LYS A O 1
ATOM 1544 N N . LEU A 1 184 ? -2.327 4.451 -3.389 1.00 98.56 184 LEU A N 1
ATOM 1545 C CA . LEU A 1 184 ? -2.012 3.421 -4.385 1.00 98.56 184 LEU A CA 1
ATOM 1546 C C . LEU A 1 184 ? -0.980 3.888 -5.417 1.00 98.56 184 LEU A C 1
ATOM 1548 O O . LEU A 1 184 ? -0.136 3.093 -5.828 1.00 98.56 184 LEU A O 1
ATOM 1552 N N . GLY A 1 185 ? -0.970 5.169 -5.798 1.00 98.38 185 GLY A N 1
ATOM 1553 C CA . GLY A 1 185 ? 0.059 5.673 -6.709 1.00 98.38 185 GLY A CA 1
ATOM 1554 C C . GLY A 1 185 ? 1.468 5.613 -6.100 1.00 98.38 185 GLY A C 1
ATOM 1555 O O . GLY A 1 185 ? 2.397 5.148 -6.764 1.00 98.38 185 GLY A O 1
ATOM 1556 N N . TYR A 1 186 ? 1.632 5.941 -4.808 1.00 97.81 186 TYR A N 1
ATOM 1557 C CA . TYR A 1 186 ? 2.914 5.749 -4.106 1.00 97.81 186 TYR A CA 1
ATOM 1558 C C . TYR A 1 186 ? 3.313 4.273 -4.033 1.00 97.81 186 TYR A C 1
ATOM 1560 O O . TYR A 1 186 ? 4.491 3.938 -4.196 1.00 97.81 186 TYR A O 1
ATOM 1568 N N . TYR A 1 187 ? 2.344 3.381 -3.819 1.00 96.56 187 TYR A N 1
ATOM 1569 C CA . TYR A 1 187 ? 2.592 1.945 -3.844 1.00 96.56 187 TYR A CA 1
ATOM 1570 C C . TYR A 1 187 ? 3.106 1.470 -5.210 1.00 96.56 187 TYR A C 1
ATOM 1572 O O . TYR A 1 187 ? 4.161 0.831 -5.277 1.00 96.56 187 TYR A O 1
ATOM 1580 N N . TYR A 1 188 ? 2.414 1.810 -6.300 1.00 98.00 188 TYR A N 1
ATOM 1581 C CA . TYR A 1 188 ? 2.815 1.398 -7.647 1.00 98.00 188 TYR A CA 1
ATOM 1582 C C . TYR A 1 188 ? 4.158 2.012 -8.057 1.00 98.00 188 TYR A C 1
ATOM 1584 O O . TYR A 1 188 ? 4.998 1.301 -8.609 1.00 98.00 188 TYR A O 1
ATOM 1592 N N . LYS A 1 189 ? 4.435 3.267 -7.672 1.00 97.44 189 LYS A N 1
ATOM 1593 C CA . LYS A 1 189 ? 5.759 3.891 -7.840 1.00 97.44 189 LYS A CA 1
ATOM 1594 C C . LYS A 1 189 ? 6.851 3.086 -7.129 1.00 97.44 189 LYS A C 1
ATOM 1596 O O . LYS A 1 189 ? 7.875 2.780 -7.735 1.00 97.44 189 LYS A O 1
ATOM 1601 N N . ARG A 1 190 ? 6.634 2.681 -5.870 1.00 93.81 190 ARG A N 1
ATOM 1602 C CA . ARG A 1 190 ? 7.585 1.850 -5.100 1.00 93.81 190 ARG A CA 1
ATOM 1603 C C . ARG A 1 190 ? 7.789 0.462 -5.718 1.00 93.81 190 ARG A C 1
ATOM 1605 O O . ARG A 1 190 ? 8.884 -0.087 -5.636 1.00 93.81 190 ARG A O 1
ATOM 1612 N N . LYS A 1 191 ? 6.758 -0.100 -6.352 1.00 93.88 191 LYS A N 1
ATOM 1613 C CA . LYS A 1 191 ? 6.831 -1.359 -7.113 1.00 93.88 191 LYS A CA 1
ATOM 1614 C C . LYS A 1 191 ? 7.376 -1.191 -8.539 1.00 93.88 191 LYS A C 1
ATOM 1616 O O . LYS A 1 191 ? 7.403 -2.178 -9.265 1.00 93.88 191 LYS A O 1
ATOM 1621 N N . GLN A 1 192 ? 7.822 0.012 -8.919 1.00 95.88 192 GLN A N 1
ATOM 1622 C CA . GLN A 1 192 ? 8.343 0.347 -10.254 1.00 95.88 192 GLN A CA 1
ATOM 1623 C C . GLN A 1 192 ? 7.331 0.107 -11.390 1.00 95.88 192 GLN A C 1
ATOM 1625 O O . GLN A 1 192 ? 7.705 -0.129 -12.532 1.00 95.88 192 GLN A O 1
ATOM 1630 N N . GLN A 1 193 ? 6.036 0.165 -11.068 1.00 97.19 193 GLN A N 1
ATOM 1631 C CA . GLN A 1 193 ? 4.931 0.125 -12.026 1.00 97.19 193 GLN A CA 1
ATOM 1632 C C . GLN A 1 193 ? 4.544 1.572 -12.354 1.00 97.19 193 GLN A C 1
ATOM 1634 O O . GLN A 1 193 ? 3.522 2.074 -11.881 1.00 97.19 193 GLN A O 1
ATOM 1639 N N . TYR A 1 194 ? 5.408 2.284 -13.074 1.00 98.25 194 TYR A N 1
ATOM 1640 C CA . TYR A 1 194 ? 5.339 3.737 -13.229 1.00 98.25 194 TYR A CA 1
ATOM 1641 C C . TYR A 1 194 ? 4.133 4.183 -14.059 1.00 98.25 194 TYR A C 1
ATOM 1643 O O . TYR A 1 194 ? 3.443 5.112 -13.648 1.00 98.25 194 TYR A O 1
ATOM 1651 N N . ILE A 1 195 ? 3.801 3.486 -15.150 1.00 98.44 195 ILE A N 1
ATOM 1652 C CA . ILE A 1 195 ? 2.583 3.753 -15.940 1.00 98.44 195 ILE A CA 1
ATOM 1653 C C . ILE A 1 195 ? 1.340 3.592 -15.060 1.00 98.44 195 ILE A C 1
ATOM 1655 O O . ILE A 1 195 ? 0.442 4.433 -15.059 1.00 98.44 195 ILE A O 1
ATOM 1659 N N . LYS A 1 196 ? 1.285 2.519 -14.259 1.00 98.25 196 LYS A N 1
ATOM 1660 C CA . LYS A 1 196 ? 0.154 2.281 -13.354 1.00 98.25 196 LYS A CA 1
ATOM 1661 C C . LYS A 1 196 ? 0.079 3.356 -12.270 1.00 98.25 196 LYS A C 1
ATOM 1663 O O . LYS A 1 196 ? -1.018 3.815 -11.957 1.00 98.25 196 LYS A O 1
ATOM 1668 N N . ALA A 1 197 ? 1.217 3.781 -11.722 1.00 98.69 197 ALA A N 1
ATOM 1669 C CA . ALA A 1 197 ? 1.281 4.870 -10.754 1.00 98.69 197 ALA A CA 1
ATOM 1670 C C . ALA A 1 197 ? 0.767 6.189 -11.350 1.00 98.69 197 ALA A C 1
ATOM 1672 O O . ALA A 1 197 ? -0.052 6.852 -10.718 1.00 98.69 197 ALA A O 1
ATOM 1673 N N . GLU A 1 198 ? 1.175 6.525 -12.578 1.00 98.75 198 GLU A N 1
ATOM 1674 C CA . GLU A 1 198 ? 0.714 7.716 -13.297 1.00 98.75 198 GLU A CA 1
ATOM 1675 C C . GLU A 1 198 ? -0.805 7.704 -13.493 1.00 98.75 198 GLU A C 1
ATOM 1677 O O . GLU A 1 198 ? -1.473 8.641 -13.064 1.00 98.75 198 GLU A O 1
ATOM 1682 N N . LEU A 1 199 ? -1.362 6.627 -14.055 1.00 98.56 199 LEU A N 1
ATOM 1683 C CA . LEU A 1 199 ? -2.810 6.486 -14.259 1.00 98.56 199 LEU A CA 1
ATOM 1684 C C . LEU A 1 199 ? -3.588 6.593 -12.938 1.00 98.56 199 LEU A C 1
ATOM 1686 O O . LEU A 1 199 ? -4.632 7.240 -12.864 1.00 98.56 199 LEU A O 1
ATOM 1690 N N . THR A 1 200 ? -3.059 5.984 -11.875 1.00 98.69 200 THR A N 1
ATOM 1691 C CA . THR A 1 200 ? -3.661 6.028 -10.534 1.00 98.69 200 THR A CA 1
ATOM 1692 C C . THR A 1 200 ? -3.685 7.457 -9.986 1.00 98.69 200 THR A C 1
ATOM 1694 O O . THR A 1 200 ? -4.701 7.911 -9.463 1.00 98.69 200 THR A O 1
ATOM 1697 N N . TRP A 1 201 ? -2.590 8.199 -10.132 1.00 98.75 201 TRP A N 1
ATOM 1698 C CA . TRP A 1 201 ? -2.492 9.578 -9.659 1.00 98.75 201 TRP A CA 1
ATOM 1699 C C . TRP A 1 201 ? -3.237 10.591 -10.530 1.00 98.75 201 TRP A C 1
ATOM 1701 O O . TRP A 1 201 ? -3.782 11.553 -9.994 1.00 98.75 201 TRP A O 1
ATOM 1711 N N . GLN A 1 202 ? -3.345 10.362 -11.837 1.00 98.38 202 GLN A N 1
ATOM 1712 C CA . GLN A 1 202 ? -4.265 11.116 -12.692 1.00 98.38 202 GLN A CA 1
ATOM 1713 C C . GLN A 1 202 ? -5.703 10.935 -12.201 1.00 98.38 202 GLN A C 1
ATOM 1715 O O . GLN A 1 202 ? -6.421 11.917 -12.026 1.00 98.38 202 GLN A O 1
ATOM 1720 N N . LYS A 1 203 ? -6.093 9.699 -11.855 1.00 98.50 203 LYS A N 1
ATOM 1721 C CA . LYS A 1 203 ? -7.418 9.438 -11.291 1.00 98.50 203 LYS A CA 1
ATOM 1722 C C . LYS A 1 203 ? -7.647 10.142 -9.953 1.00 98.50 203 LYS A C 1
ATOM 1724 O O . LYS A 1 203 ? -8.736 10.656 -9.716 1.00 98.50 203 LYS A O 1
ATOM 1729 N N . HIS A 1 204 ? -6.623 10.217 -9.102 1.00 98.44 204 HIS A N 1
ATOM 1730 C CA . HIS A 1 204 ? -6.665 11.037 -7.890 1.00 98.44 204 HIS A CA 1
ATOM 1731 C C . HIS A 1 204 ? -6.932 12.517 -8.210 1.00 98.44 204 HIS A C 1
ATOM 1733 O O . HIS A 1 204 ? -7.831 13.098 -7.613 1.00 98.44 204 HIS A O 1
ATOM 1739 N N . GLN A 1 205 ? -6.211 13.113 -9.166 1.00 97.69 205 GLN A N 1
ATOM 1740 C CA . GLN A 1 205 ? -6.382 14.526 -9.541 1.00 97.69 205 GLN A CA 1
ATOM 1741 C C . GLN A 1 205 ? -7.755 14.847 -10.150 1.00 97.69 205 GLN A C 1
ATOM 1743 O O . GLN A 1 205 ? -8.198 15.988 -10.072 1.00 97.69 205 GLN A O 1
ATOM 1748 N N . GLU A 1 206 ? -8.430 13.866 -10.756 1.00 97.81 206 GLU A N 1
ATOM 1749 C CA . GLU A 1 206 ? -9.810 14.022 -11.238 1.00 97.81 206 GLU A CA 1
ATOM 1750 C C . GLU A 1 206 ? -10.849 14.054 -10.106 1.00 97.81 206 GLU A C 1
ATOM 1752 O O . GLU A 1 206 ? -11.941 14.591 -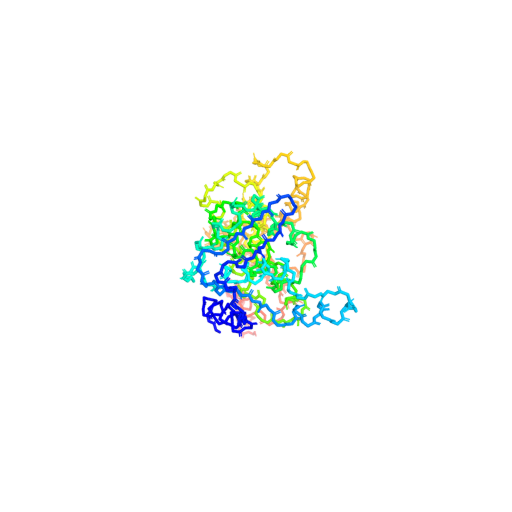10.295 1.00 97.81 206 GLU A O 1
ATOM 1757 N N . LEU A 1 207 ? -10.553 13.404 -8.977 1.00 97.94 207 LEU A N 1
ATOM 1758 C CA . LEU A 1 207 ? -11.525 13.100 -7.923 1.00 97.94 207 LEU A CA 1
ATOM 1759 C C . LEU A 1 207 ? -11.324 13.912 -6.641 1.00 97.94 207 LEU A C 1
ATOM 1761 O O . LEU A 1 207 ? -12.290 14.117 -5.911 1.00 97.94 207 LEU A O 1
ATOM 1765 N N . ASP A 1 208 ? -10.088 14.295 -6.329 1.00 96.50 208 ASP A N 1
ATOM 1766 C CA . ASP A 1 208 ? -9.752 15.058 -5.129 1.00 96.50 208 ASP A CA 1
ATOM 1767 C C . ASP A 1 208 ? -9.965 16.561 -5.352 1.00 96.50 208 ASP A C 1
ATOM 1769 O O . ASP A 1 208 ? -9.741 17.069 -6.450 1.00 96.50 208 ASP A O 1
ATOM 1773 N N . ASP A 1 209 ? -10.386 17.267 -4.307 1.00 95.44 209 ASP A N 1
ATOM 1774 C CA . ASP A 1 209 ? -10.651 18.708 -4.305 1.00 95.44 209 ASP A CA 1
ATOM 1775 C C . ASP A 1 209 ? -9.722 19.494 -3.360 1.00 95.44 209 ASP A C 1
ATOM 1777 O O . ASP A 1 209 ? -9.848 20.712 -3.233 1.00 95.44 209 ASP A O 1
ATOM 1781 N N . ASP A 1 210 ? -8.763 18.827 -2.713 1.00 97.94 210 ASP A N 1
ATOM 1782 C CA . ASP A 1 210 ? -7.789 19.464 -1.830 1.00 97.94 210 ASP A CA 1
ATOM 1783 C C . ASP A 1 210 ? -6.563 19.947 -2.608 1.00 97.94 210 ASP A C 1
ATOM 1785 O O . ASP A 1 210 ? -5.729 19.162 -3.073 1.00 97.94 210 ASP A O 1
ATOM 1789 N N . ASP A 1 211 ? -6.429 21.270 -2.699 1.00 96.81 211 ASP A N 1
ATOM 1790 C CA . ASP A 1 211 ? -5.353 21.935 -3.437 1.00 96.81 211 ASP A CA 1
ATOM 1791 C C . ASP A 1 211 ? -3.947 21.478 -3.010 1.00 96.81 211 ASP A C 1
ATOM 1793 O O . ASP A 1 211 ? -3.046 21.379 -3.849 1.00 96.81 211 ASP A O 1
ATOM 1797 N N . LEU A 1 212 ? -3.734 21.178 -1.720 1.00 97.62 212 LEU A N 1
ATOM 1798 C CA . LEU A 1 212 ? -2.428 20.742 -1.223 1.00 97.62 212 LEU A CA 1
ATOM 1799 C C . LEU A 1 212 ? -2.108 19.331 -1.716 1.00 97.62 212 LEU A C 1
ATOM 1801 O O . LEU A 1 212 ? -1.000 19.102 -2.206 1.00 97.62 212 LEU A O 1
ATOM 1805 N N . ARG A 1 213 ? -3.059 18.392 -1.629 1.00 97.25 213 ARG A N 1
ATOM 1806 C CA . ARG A 1 213 ? -2.871 17.025 -2.147 1.00 97.25 213 ARG A CA 1
ATOM 1807 C C . ARG A 1 213 ? -2.683 17.018 -3.660 1.00 97.25 213 ARG A C 1
ATOM 1809 O O . ARG A 1 213 ? -1.759 16.364 -4.147 1.00 97.25 213 ARG A O 1
ATOM 1816 N N . ILE A 1 214 ? -3.483 17.792 -4.391 1.00 97.75 214 ILE A N 1
ATOM 1817 C CA . ILE A 1 214 ? -3.370 17.918 -5.850 1.00 97.75 214 ILE A CA 1
ATOM 1818 C C . ILE A 1 214 ? -1.980 18.427 -6.246 1.00 97.75 214 ILE A C 1
ATOM 1820 O O . ILE A 1 214 ? -1.363 17.884 -7.167 1.00 97.75 214 ILE A O 1
ATOM 1824 N N . GLU A 1 215 ? -1.464 19.444 -5.550 1.00 97.94 215 GLU A N 1
ATOM 1825 C CA . GLU A 1 215 ? -0.139 20.007 -5.820 1.00 97.94 215 GLU A CA 1
ATOM 1826 C C . GLU A 1 215 ? 0.996 19.039 -5.453 1.00 97.94 215 GLU A C 1
ATOM 1828 O O . GLU A 1 215 ? 1.981 18.940 -6.190 1.00 97.94 215 GLU A O 1
ATOM 1833 N N . VAL A 1 216 ? 0.860 18.279 -4.359 1.00 98.31 216 VAL A N 1
ATOM 1834 C CA . VAL A 1 216 ? 1.804 17.200 -4.016 1.00 98.31 216 VAL A CA 1
ATOM 1835 C C . VAL A 1 216 ? 1.860 16.173 -5.146 1.00 98.31 216 VAL A C 1
ATOM 1837 O O . VAL A 1 216 ? 2.940 15.899 -5.670 1.00 98.31 216 VAL A O 1
ATOM 1840 N N . ILE A 1 217 ? 0.708 15.671 -5.595 1.00 98.38 217 ILE A N 1
ATOM 1841 C CA . ILE A 1 217 ? 0.654 14.671 -6.666 1.00 98.38 217 ILE A CA 1
ATOM 1842 C C . ILE A 1 217 ? 1.129 15.234 -8.009 1.00 98.38 217 ILE A C 1
ATOM 1844 O O . ILE A 1 217 ? 1.807 14.534 -8.759 1.00 98.38 217 ILE A O 1
ATOM 1848 N N . ARG A 1 218 ? 0.882 16.514 -8.306 1.00 98.25 218 ARG A N 1
ATOM 1849 C CA . ARG A 1 218 ? 1.428 17.168 -9.506 1.00 98.25 218 ARG A CA 1
ATOM 1850 C C . ARG A 1 218 ? 2.958 17.125 -9.525 1.00 98.25 218 ARG A C 1
ATOM 1852 O O . ARG A 1 218 ? 3.545 16.802 -10.557 1.00 98.25 218 ARG A O 1
ATOM 1859 N N . LYS A 1 219 ? 3.611 17.419 -8.397 1.00 98.38 219 LYS A N 1
ATOM 1860 C CA . LYS A 1 219 ? 5.078 17.347 -8.276 1.00 98.38 219 LYS A CA 1
ATOM 1861 C C . LYS A 1 219 ? 5.592 15.918 -8.405 1.00 98.38 219 LYS A C 1
ATOM 1863 O O . LYS A 1 219 ? 6.628 15.705 -9.035 1.00 98.38 219 LYS A O 1
ATOM 1868 N N . GLU A 1 220 ? 4.876 14.954 -7.835 1.00 98.44 220 GLU A N 1
ATOM 1869 C CA . GLU A 1 220 ? 5.211 13.537 -7.976 1.00 98.44 220 GLU A CA 1
ATOM 1870 C C . GLU A 1 220 ? 5.120 13.071 -9.434 1.00 98.44 220 GLU A C 1
ATOM 1872 O O . GLU A 1 220 ? 6.046 12.419 -9.911 1.00 98.44 220 GLU A O 1
ATOM 1877 N N . LEU A 1 221 ? 4.070 13.457 -10.167 1.00 98.56 221 LEU A N 1
ATOM 1878 C CA . LEU A 1 221 ? 3.897 13.134 -11.588 1.00 98.56 221 LEU A CA 1
ATOM 1879 C C . LEU A 1 221 ? 5.027 13.702 -12.459 1.00 98.56 221 LEU A C 1
ATOM 1881 O O . LEU A 1 221 ? 5.536 13.003 -13.332 1.00 98.56 221 LEU A O 1
ATOM 1885 N N . ILE A 1 222 ? 5.481 14.932 -12.189 1.00 98.19 222 ILE A N 1
ATOM 1886 C CA . ILE A 1 222 ? 6.630 15.530 -12.893 1.00 98.19 222 ILE A CA 1
ATOM 1887 C C . ILE A 1 222 ? 7.895 14.688 -12.684 1.00 98.19 222 ILE A C 1
ATOM 1889 O O . ILE A 1 222 ? 8.606 14.395 -13.642 1.00 98.19 222 ILE A O 1
ATOM 1893 N N . GLN A 1 223 ? 8.167 14.271 -11.445 1.00 97.38 223 GLN A N 1
ATOM 1894 C CA . GLN A 1 223 ? 9.324 13.426 -11.131 1.00 97.38 223 GLN A CA 1
ATOM 1895 C C . GLN A 1 223 ? 9.189 12.004 -11.692 1.00 97.38 223 GLN A C 1
ATOM 1897 O O . GLN A 1 223 ? 10.191 11.364 -11.998 1.00 97.38 223 GLN A O 1
ATOM 1902 N N . LEU A 1 224 ? 7.960 11.498 -11.813 1.00 98.06 224 LEU A N 1
ATOM 1903 C CA . LEU A 1 224 ? 7.663 10.167 -12.333 1.00 98.06 224 LEU A CA 1
ATOM 1904 C C . LEU A 1 224 ? 7.842 10.087 -13.857 1.00 98.06 224 LEU A C 1
ATOM 1906 O O . LEU A 1 224 ? 8.184 9.024 -14.371 1.00 98.06 224 LEU A O 1
ATOM 1910 N N . LYS A 1 225 ? 7.642 11.201 -14.572 1.00 98.12 225 LYS A N 1
ATOM 1911 C CA . LYS A 1 225 ? 7.560 11.246 -16.039 1.00 98.12 225 LYS A CA 1
ATOM 1912 C C . LYS A 1 225 ? 8.719 10.555 -16.778 1.00 98.12 225 LYS A C 1
ATOM 1914 O O . LYS A 1 225 ? 8.418 9.755 -17.660 1.00 98.12 225 LYS A O 1
ATOM 1919 N N . PRO A 1 226 ? 10.007 10.748 -16.426 1.00 98.12 226 PRO A N 1
ATOM 1920 C CA . PRO A 1 226 ? 11.103 10.042 -17.098 1.00 98.12 226 PRO A CA 1
ATOM 1921 C C . PRO A 1 226 ? 11.006 8.516 -16.987 1.00 98.12 226 PRO A C 1
ATOM 1923 O O . PRO A 1 226 ? 11.346 7.795 -17.921 1.00 98.12 226 PRO A O 1
ATOM 1926 N N . TYR A 1 227 ? 10.515 8.015 -15.852 1.00 98.06 227 TYR A N 1
ATOM 1927 C CA . TYR A 1 227 ? 10.344 6.584 -15.615 1.00 98.06 227 TYR A CA 1
ATOM 1928 C C . TYR A 1 227 ? 9.141 6.022 -16.374 1.00 98.06 227 TYR A C 1
ATOM 1930 O O . TYR A 1 227 ? 9.215 4.906 -16.880 1.00 98.06 227 TYR A O 1
ATOM 1938 N N . VAL A 1 228 ? 8.065 6.805 -16.508 1.00 98.44 228 VAL A N 1
ATOM 1939 C CA . VAL A 1 228 ? 6.928 6.469 -17.380 1.00 98.44 228 VAL A CA 1
ATOM 1940 C C . VAL A 1 228 ? 7.359 6.413 -18.843 1.00 98.44 228 VAL A C 1
ATOM 1942 O O . VAL A 1 228 ? 7.009 5.469 -19.547 1.00 98.44 228 VAL A O 1
ATOM 1945 N N . ASP A 1 229 ? 8.133 7.395 -19.306 1.00 98.50 229 ASP A N 1
ATOM 1946 C CA . ASP A 1 229 ? 8.632 7.434 -20.685 1.00 98.50 229 ASP A CA 1
ATOM 1947 C C . ASP A 1 229 ? 9.559 6.263 -20.977 1.00 98.50 229 ASP A C 1
ATOM 1949 O O . ASP A 1 229 ? 9.424 5.615 -22.015 1.00 98.50 229 ASP A O 1
ATOM 1953 N N . PHE A 1 230 ? 10.438 5.934 -20.030 1.00 98.50 230 PHE A N 1
ATOM 1954 C CA . PHE A 1 230 ? 11.245 4.727 -20.107 1.00 98.50 230 PHE A CA 1
ATOM 1955 C C . PHE A 1 230 ? 10.374 3.466 -20.165 1.00 98.50 230 PHE A C 1
ATOM 1957 O O . PHE A 1 230 ? 10.606 2.609 -21.017 1.00 98.50 230 PHE A O 1
ATOM 1964 N N . GLU A 1 231 ? 9.357 3.354 -19.302 1.00 98.31 231 GLU A N 1
ATOM 1965 C CA . GLU A 1 231 ? 8.480 2.183 -19.256 1.00 98.31 231 GLU A CA 1
ATOM 1966 C C . GLU A 1 231 ? 7.677 1.996 -20.548 1.00 98.31 231 GLU A C 1
ATOM 1968 O O . GLU A 1 231 ? 7.613 0.896 -21.101 1.00 98.31 231 GLU A O 1
ATOM 1973 N N . ASN A 1 232 ? 7.103 3.074 -21.076 1.00 98.38 232 ASN A N 1
ATOM 1974 C CA . ASN A 1 232 ? 6.419 3.064 -22.366 1.00 98.38 232 ASN A CA 1
ATOM 1975 C C . ASN A 1 232 ? 7.389 2.744 -23.509 1.00 98.38 232 ASN A C 1
ATOM 1977 O O . ASN A 1 232 ? 7.083 1.909 -24.363 1.00 98.38 232 ASN A O 1
ATOM 1981 N N . GLY A 1 233 ? 8.571 3.362 -23.501 1.00 98.31 233 GLY A N 1
ATOM 1982 C CA . GLY A 1 233 ? 9.604 3.176 -24.511 1.00 98.31 233 GLY A CA 1
ATOM 1983 C C . GLY A 1 233 ? 10.096 1.734 -24.585 1.00 98.31 233 GLY A C 1
ATOM 1984 O O . GLY A 1 233 ? 10.064 1.139 -25.662 1.00 98.31 233 GLY A O 1
ATOM 1985 N N . TYR A 1 234 ? 10.476 1.115 -23.462 1.00 97.00 234 TYR A N 1
ATOM 1986 C CA . TYR A 1 234 ? 10.925 -0.281 -23.495 1.00 97.00 234 TYR A CA 1
ATOM 1987 C C . TYR A 1 234 ? 9.790 -1.228 -23.912 1.00 97.00 234 TYR A C 1
ATOM 1989 O O . TYR A 1 234 ? 10.024 -2.176 -24.660 1.00 97.00 234 TYR A O 1
ATOM 1997 N N . ASN A 1 235 ? 8.544 -0.966 -23.496 1.00 97.88 235 ASN A N 1
ATOM 1998 C CA . ASN A 1 235 ? 7.396 -1.767 -23.924 1.00 97.88 235 ASN A CA 1
ATOM 1999 C C . ASN A 1 235 ? 7.155 -1.675 -25.440 1.00 97.88 235 ASN A C 1
ATOM 2001 O O . ASN A 1 235 ? 6.688 -2.643 -26.039 1.00 97.88 235 ASN A O 1
ATOM 2005 N N . LEU A 1 236 ? 7.467 -0.540 -26.074 1.00 98.56 236 LEU A N 1
ATOM 2006 C CA . LEU A 1 236 ? 7.431 -0.391 -27.533 1.00 98.56 236 LEU A CA 1
ATOM 2007 C C . LEU A 1 236 ? 8.560 -1.174 -28.216 1.00 98.56 236 LEU A C 1
ATOM 2009 O O . LEU A 1 236 ? 8.299 -1.813 -29.235 1.00 98.56 236 LEU A O 1
ATOM 2013 N N . VAL A 1 237 ? 9.766 -1.215 -27.631 1.00 98.19 237 VAL A N 1
ATOM 2014 C CA . VAL A 1 237 ? 10.859 -2.086 -28.113 1.00 98.19 237 VAL A CA 1
ATOM 2015 C C . VAL A 1 237 ? 10.417 -3.548 -28.114 1.00 98.19 237 VAL A C 1
ATOM 2017 O O . VAL A 1 237 ? 10.542 -4.227 -29.129 1.00 98.19 237 VAL A O 1
ATOM 2020 N N . LEU A 1 238 ? 9.825 -4.018 -27.010 1.00 96.81 238 LEU A N 1
ATOM 2021 C CA . LEU A 1 238 ? 9.326 -5.395 -26.885 1.00 96.81 238 LEU A CA 1
ATOM 2022 C C . LEU A 1 238 ? 8.176 -5.723 -27.852 1.00 96.81 238 LEU A C 1
ATOM 2024 O O . LEU A 1 238 ? 7.914 -6.892 -28.117 1.00 96.81 238 LEU A O 1
ATOM 2028 N N . LYS A 1 239 ? 7.484 -4.704 -28.373 1.00 97.75 239 LYS A N 1
ATOM 2029 C CA . LYS A 1 239 ? 6.411 -4.826 -29.372 1.00 97.75 239 LYS A CA 1
ATOM 2030 C C . LYS A 1 239 ? 6.900 -4.605 -30.809 1.00 97.75 239 LYS A C 1
ATOM 2032 O O . LYS A 1 239 ? 6.064 -4.408 -31.685 1.00 97.75 239 LYS A O 1
ATOM 2037 N N . GLU A 1 240 ? 8.214 -4.595 -31.040 1.00 96.56 240 GLU A N 1
ATOM 2038 C CA . GLU A 1 240 ? 8.833 -4.381 -32.358 1.00 96.56 240 GLU A CA 1
ATOM 2039 C C . GLU A 1 240 ? 8.443 -3.037 -33.005 1.00 96.56 240 GLU A C 1
ATOM 2041 O O . GLU A 1 240 ? 8.309 -2.918 -34.222 1.00 96.56 240 GLU A O 1
ATOM 2046 N N . ARG A 1 241 ? 8.278 -1.988 -32.186 1.00 98.38 241 ARG A N 1
ATOM 2047 C CA . ARG A 1 241 ? 8.003 -0.606 -32.627 1.00 98.38 241 ARG A CA 1
ATOM 2048 C C . ARG A 1 241 ? 9.183 0.313 -32.283 1.00 98.38 241 ARG A C 1
ATOM 2050 O O . ARG A 1 241 ? 9.051 1.182 -31.419 1.00 98.38 241 ARG A O 1
ATOM 2057 N N . PRO A 1 242 ? 10.360 0.115 -32.906 1.00 97.88 242 PRO A N 1
ATOM 2058 C CA . PRO A 1 242 ? 11.597 0.758 -32.471 1.00 97.88 242 PRO A CA 1
ATOM 2059 C C . PRO A 1 242 ? 11.621 2.273 -32.702 1.00 97.88 242 PRO A C 1
ATOM 2061 O O . PRO A 1 242 ? 12.215 2.982 -31.900 1.00 97.88 242 PRO A O 1
ATOM 2064 N N . ASP A 1 243 ? 10.975 2.787 -33.752 1.00 98.38 243 ASP A N 1
ATOM 2065 C CA . ASP A 1 243 ? 10.950 4.232 -34.022 1.00 98.38 243 ASP A CA 1
ATOM 2066 C C . ASP A 1 243 ? 10.228 5.003 -32.911 1.00 98.38 243 ASP A C 1
ATOM 2068 O O . ASP A 1 243 ? 10.794 5.918 -32.320 1.00 98.38 243 ASP A O 1
ATOM 2072 N N . GLU A 1 244 ? 9.025 4.560 -32.546 1.00 98.44 244 GLU A N 1
ATOM 2073 C CA . GLU A 1 244 ? 8.245 5.159 -31.457 1.00 98.44 244 GLU A CA 1
ATOM 2074 C C . GLU A 1 244 ? 8.922 4.972 -30.094 1.00 98.44 244 GLU A C 1
ATOM 2076 O O . GLU A 1 244 ? 8.859 5.849 -29.234 1.00 98.44 244 GLU A O 1
ATOM 2081 N N . ALA A 1 245 ? 9.607 3.842 -29.887 1.00 98.56 245 ALA A N 1
ATOM 2082 C CA . ALA A 1 245 ? 10.405 3.643 -28.685 1.00 98.56 245 ALA A CA 1
ATOM 2083 C C . ALA A 1 245 ? 11.527 4.688 -28.581 1.00 98.56 245 ALA A C 1
ATOM 2085 O O . ALA A 1 245 ? 11.720 5.288 -27.525 1.00 98.56 245 ALA A O 1
ATOM 2086 N N . LEU A 1 246 ? 12.259 4.930 -29.672 1.00 98.62 246 LEU A N 1
ATOM 2087 C CA . LEU A 1 246 ? 13.375 5.876 -29.697 1.00 98.62 246 LEU A CA 1
ATOM 2088 C C . LEU A 1 246 ? 12.927 7.325 -29.471 1.00 98.62 246 LEU A C 1
ATOM 2090 O O . LEU A 1 246 ? 13.662 8.070 -28.822 1.00 98.62 246 LEU A O 1
ATOM 2094 N N . GLU A 1 247 ? 11.731 7.712 -29.926 1.00 98.50 247 GLU A N 1
ATOM 2095 C CA . GLU A 1 247 ? 11.148 9.032 -29.635 1.00 98.50 247 GLU A CA 1
ATOM 2096 C C . GLU A 1 247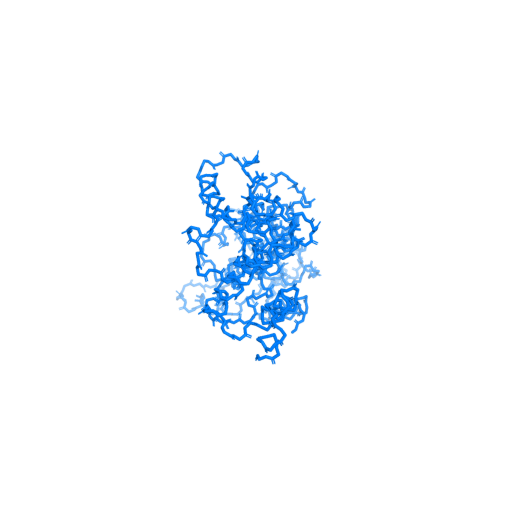 ? 11.001 9.290 -28.127 1.00 98.50 247 GLU A C 1
ATOM 2098 O O . GLU A 1 247 ? 11.228 10.412 -27.673 1.00 98.50 247 GLU A O 1
ATOM 2103 N N . LEU A 1 248 ? 10.675 8.254 -27.346 1.00 98.38 248 LEU A N 1
ATOM 2104 C CA . LEU A 1 248 ? 10.555 8.346 -25.888 1.00 98.38 248 LEU A CA 1
ATOM 2105 C C . LEU A 1 248 ? 11.897 8.173 -25.169 1.00 98.38 248 LEU A C 1
ATOM 2107 O O . LEU A 1 248 ? 12.170 8.877 -24.200 1.00 98.38 248 LEU A O 1
ATOM 2111 N N . LEU A 1 249 ? 12.739 7.240 -25.623 1.00 98.56 249 LEU A N 1
ATOM 2112 C CA . LEU A 1 249 ? 13.953 6.848 -24.903 1.00 98.56 249 LEU A CA 1
ATOM 2113 C C . LEU A 1 249 ? 15.134 7.805 -25.135 1.00 98.56 249 LEU A C 1
ATOM 2115 O O . LEU A 1 249 ? 15.859 8.119 -24.190 1.00 98.56 249 LEU A O 1
ATOM 2119 N N . LEU A 1 250 ? 15.351 8.294 -26.362 1.00 98.38 250 LEU A N 1
ATOM 2120 C CA . LEU A 1 250 ? 16.512 9.141 -26.675 1.00 98.38 250 LEU A CA 1
ATOM 2121 C C . LEU A 1 250 ? 16.561 10.452 -25.871 1.00 98.38 250 LEU A C 1
ATOM 2123 O O . LEU A 1 250 ? 17.648 10.786 -25.387 1.00 98.38 250 LEU A O 1
ATOM 2127 N N . PRO A 1 251 ? 15.447 11.188 -25.667 1.00 98.12 251 PRO A N 1
ATOM 2128 C CA . PRO A 1 251 ? 15.463 12.405 -24.854 1.00 98.12 251 PRO A CA 1
ATOM 2129 C C . PRO A 1 251 ? 15.970 12.178 -23.425 1.00 98.12 251 PRO A C 1
ATOM 2131 O O . PRO A 1 251 ? 16.634 13.053 -22.869 1.00 98.12 251 PRO A O 1
ATOM 2134 N N . LEU A 1 252 ? 15.717 10.995 -22.852 1.00 98.06 252 LEU A N 1
ATOM 2135 C CA . LEU A 1 252 ? 16.115 10.658 -21.484 1.00 98.06 252 LEU A CA 1
ATOM 2136 C C . LEU A 1 252 ? 17.638 10.545 -21.329 1.00 98.06 252 LEU A C 1
ATOM 2138 O O . LEU A 1 252 ? 18.166 10.791 -20.249 1.00 98.06 252 LEU A O 1
ATOM 2142 N N . VAL A 1 253 ? 18.375 10.228 -22.398 1.00 97.12 253 VAL A N 1
ATOM 2143 C CA . VAL A 1 253 ? 19.838 10.042 -22.340 1.00 97.12 253 VAL A CA 1
ATOM 2144 C C . VAL A 1 253 ? 20.558 11.306 -21.870 1.00 97.12 253 VAL A C 1
ATOM 2146 O O . VAL A 1 253 ? 21.593 11.205 -21.215 1.00 97.12 253 VAL A O 1
ATOM 2149 N N . LYS A 1 254 ? 20.008 12.490 -22.167 1.00 95.31 254 LYS A N 1
ATOM 2150 C CA . LYS A 1 254 ? 20.593 13.778 -21.771 1.00 95.31 254 LYS A CA 1
ATOM 2151 C C . LYS A 1 254 ? 20.777 13.889 -20.255 1.00 95.31 254 LYS A C 1
ATOM 2153 O O . LYS A 1 254 ? 21.811 14.377 -19.807 1.00 95.31 254 LYS A O 1
ATOM 2158 N N . ASP A 1 255 ? 19.787 13.422 -19.501 1.00 95.25 255 ASP A N 1
ATOM 2159 C CA . ASP A 1 255 ? 19.733 13.569 -18.046 1.00 95.25 255 ASP A CA 1
ATOM 2160 C C . ASP A 1 255 ? 20.067 12.248 -17.320 1.00 95.25 255 ASP A C 1
ATOM 2162 O O . ASP A 1 255 ? 20.477 12.260 -16.161 1.00 95.25 255 ASP A O 1
ATOM 2166 N N . PHE A 1 256 ? 19.961 11.106 -18.015 1.00 95.69 256 PHE A N 1
ATOM 2167 C CA . PHE A 1 256 ? 20.136 9.756 -17.463 1.00 95.69 256 PHE A CA 1
ATOM 2168 C C . PHE A 1 256 ? 21.194 8.927 -18.210 1.00 95.69 256 PHE A C 1
ATOM 2170 O O . PHE A 1 256 ? 21.060 7.712 -18.349 1.00 95.69 256 PHE A O 1
ATOM 2177 N N . SER A 1 257 ? 22.283 9.547 -18.672 1.00 93.19 257 SER A N 1
ATOM 2178 C CA . SER A 1 257 ? 23.335 8.866 -19.449 1.00 93.19 257 SER A CA 1
ATOM 2179 C C . SER A 1 257 ? 24.027 7.707 -18.714 1.00 93.19 257 SER A C 1
ATOM 2181 O O . SER A 1 257 ? 24.644 6.861 -19.352 1.00 93.19 257 SER A O 1
ATOM 2183 N N . GLY A 1 258 ? 23.951 7.665 -17.379 1.00 94.88 258 GLY A N 1
ATOM 2184 C CA . GLY A 1 258 ? 24.461 6.567 -16.547 1.00 94.88 258 GLY A CA 1
ATOM 2185 C C . GLY A 1 258 ? 23.464 5.426 -16.317 1.00 94.88 258 GLY A C 1
ATOM 2186 O O . GLY A 1 258 ? 23.785 4.462 -15.626 1.00 94.88 258 GLY A O 1
ATOM 2187 N N . TRP A 1 259 ? 22.244 5.515 -16.852 1.00 96.56 259 TRP A N 1
ATOM 2188 C CA . TRP A 1 259 ? 21.228 4.486 -16.674 1.00 96.56 259 TRP A CA 1
ATOM 2189 C C . TRP A 1 259 ? 21.412 3.382 -17.714 1.00 96.56 259 TRP A C 1
ATOM 2191 O O . TRP A 1 259 ? 20.907 3.459 -18.832 1.00 96.56 259 TRP A O 1
ATOM 2201 N N . TRP A 1 260 ? 22.139 2.329 -17.339 1.00 96.94 260 TRP A N 1
ATOM 2202 C CA . TRP A 1 260 ? 22.476 1.245 -18.265 1.00 96.94 260 TRP A CA 1
ATOM 2203 C C . TRP A 1 260 ? 21.235 0.620 -18.925 1.00 96.94 260 TRP A C 1
ATOM 2205 O O . TRP A 1 260 ? 21.257 0.345 -20.119 1.00 96.94 260 TRP A O 1
ATOM 2215 N N . ASN A 1 261 ? 20.130 0.460 -18.186 1.00 96.50 261 ASN A N 1
ATOM 2216 C CA . ASN A 1 261 ? 18.917 -0.169 -18.715 1.00 96.50 261 ASN A CA 1
ATOM 2217 C C . ASN A 1 261 ? 18.274 0.683 -19.826 1.00 96.50 261 ASN A C 1
ATOM 2219 O O . ASN A 1 261 ? 17.827 0.152 -20.838 1.00 96.50 261 ASN A O 1
ATOM 2223 N N . LEU A 1 262 ? 18.308 2.015 -19.690 1.00 98.31 262 LEU A N 1
ATOM 2224 C CA . LEU A 1 262 ? 17.900 2.947 -20.745 1.00 98.31 262 LEU A CA 1
ATOM 2225 C C . LEU A 1 262 ? 18.740 2.759 -22.013 1.00 98.31 262 LEU A C 1
ATOM 2227 O O . LEU A 1 262 ? 18.188 2.577 -23.098 1.00 98.31 262 LEU A O 1
ATOM 2231 N N . LEU A 1 263 ? 20.068 2.762 -21.876 1.00 98.38 263 LEU A N 1
ATOM 2232 C CA . LEU A 1 263 ? 20.977 2.594 -23.013 1.00 98.38 263 LEU A CA 1
ATOM 2233 C C . LEU A 1 263 ? 20.819 1.221 -23.677 1.00 98.38 263 LEU A C 1
ATOM 2235 O O . LEU A 1 263 ? 20.858 1.126 -24.902 1.00 98.38 263 LEU A O 1
ATOM 2239 N N . PHE A 1 264 ? 20.595 0.176 -22.881 1.00 98.38 264 PHE A N 1
ATOM 2240 C CA . PHE A 1 264 ? 20.368 -1.180 -23.364 1.00 98.38 264 PHE A CA 1
ATOM 2241 C C . PHE A 1 264 ? 19.127 -1.258 -24.260 1.00 98.38 264 PHE A C 1
ATOM 2243 O O . PHE A 1 264 ? 19.214 -1.750 -25.385 1.00 98.38 264 PHE A O 1
ATOM 2250 N N . PHE A 1 265 ? 17.990 -0.705 -23.823 1.00 98.50 265 PHE A N 1
ATOM 2251 C CA . PHE A 1 265 ? 16.770 -0.703 -24.637 1.00 98.50 265 PHE A CA 1
ATOM 2252 C C . PHE A 1 265 ? 16.873 0.182 -25.885 1.00 98.50 265 PHE A C 1
ATOM 2254 O O . PHE A 1 265 ? 16.313 -0.174 -26.922 1.00 98.50 265 PHE A O 1
ATOM 2261 N N . ILE A 1 266 ? 17.633 1.279 -25.840 1.00 98.69 266 ILE A N 1
ATOM 2262 C CA . ILE A 1 266 ? 17.951 2.064 -27.045 1.00 98.69 266 ILE A CA 1
ATOM 2263 C C . ILE A 1 266 ? 18.786 1.230 -28.029 1.00 98.69 266 ILE A C 1
ATOM 2265 O O . ILE A 1 266 ? 18.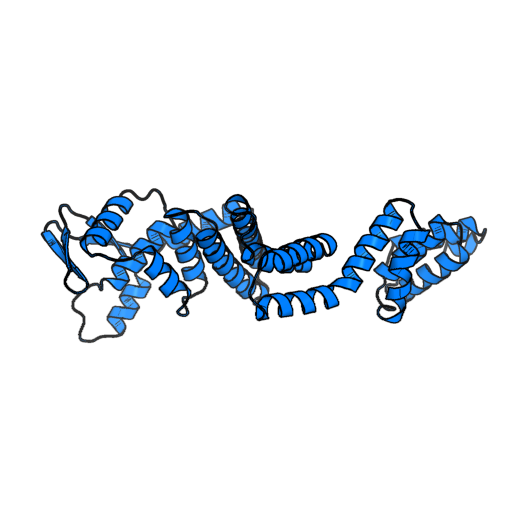482 1.202 -29.223 1.00 98.69 266 ILE A O 1
ATOM 2269 N N . GLY A 1 267 ? 19.796 0.506 -27.538 1.00 98.31 267 GLY A N 1
ATOM 2270 C CA . GLY A 1 267 ? 20.601 -0.412 -28.348 1.00 98.31 267 GLY A CA 1
ATOM 2271 C C . GLY A 1 267 ? 19.754 -1.504 -29.005 1.00 98.31 267 GLY A C 1
ATOM 2272 O O . GLY A 1 267 ? 19.870 -1.733 -30.210 1.00 98.31 267 GLY A O 1
ATOM 2273 N N . LEU A 1 268 ? 18.833 -2.115 -28.251 1.00 98.50 268 LEU A N 1
ATOM 2274 C CA . LEU A 1 268 ? 17.868 -3.081 -28.787 1.00 98.50 268 LEU A CA 1
ATOM 2275 C C . LEU A 1 268 ? 16.977 -2.472 -29.879 1.00 98.50 268 LEU A C 1
ATOM 2277 O O . LEU A 1 268 ? 16.755 -3.111 -30.908 1.00 98.50 268 LEU A O 1
ATOM 2281 N N . ALA A 1 269 ? 16.499 -1.238 -29.694 1.00 98.62 269 ALA A N 1
ATOM 2282 C CA . ALA A 1 269 ? 15.683 -0.552 -30.691 1.00 98.62 269 ALA A CA 1
ATOM 2283 C C . ALA A 1 269 ? 16.453 -0.324 -32.005 1.00 98.62 269 ALA A C 1
ATOM 2285 O O . ALA A 1 269 ? 15.948 -0.659 -33.076 1.00 98.62 269 ALA A O 1
ATOM 2286 N N . TYR A 1 270 ? 17.697 0.168 -31.944 1.00 98.62 270 TYR A N 1
ATOM 2287 C CA . TYR A 1 270 ? 18.538 0.328 -33.138 1.00 98.62 270 TYR A CA 1
ATOM 2288 C C . TYR A 1 270 ? 18.885 -1.009 -33.798 1.00 98.62 270 TYR A C 1
ATOM 2290 O O . TYR A 1 270 ? 18.812 -1.122 -35.023 1.00 98.62 270 TYR A O 1
ATOM 2298 N N . ARG A 1 271 ? 19.166 -2.057 -33.010 1.00 97.56 271 ARG A N 1
ATOM 2299 C CA . ARG A 1 271 ? 19.386 -3.406 -33.549 1.00 97.56 271 ARG A CA 1
ATOM 2300 C C . ARG A 1 271 ? 18.154 -3.917 -34.292 1.00 97.56 271 ARG A C 1
ATOM 2302 O O . ARG A 1 271 ? 18.296 -4.474 -35.377 1.00 97.56 271 ARG A O 1
ATOM 2309 N N . SER A 1 272 ? 16.955 -3.703 -33.744 1.00 96.50 272 SER A N 1
ATOM 2310 C CA . SER A 1 272 ? 15.688 -4.071 -34.394 1.00 96.50 272 SER A CA 1
ATOM 2311 C C . SER A 1 272 ? 15.469 -3.344 -35.724 1.00 96.50 272 SER A C 1
ATOM 2313 O O . SER A 1 272 ? 14.747 -3.855 -36.576 1.00 96.50 272 SER A O 1
ATOM 2315 N N . LYS A 1 273 ? 16.092 -2.176 -35.918 1.00 97.31 273 LYS A N 1
ATOM 2316 C CA . LYS A 1 273 ? 16.080 -1.425 -37.183 1.00 97.31 273 LYS A CA 1
ATOM 2317 C C . LYS A 1 273 ? 17.167 -1.860 -38.171 1.00 97.31 273 LYS A C 1
ATOM 2319 O O . LYS A 1 273 ? 17.182 -1.375 -39.296 1.00 97.31 273 LYS A O 1
ATO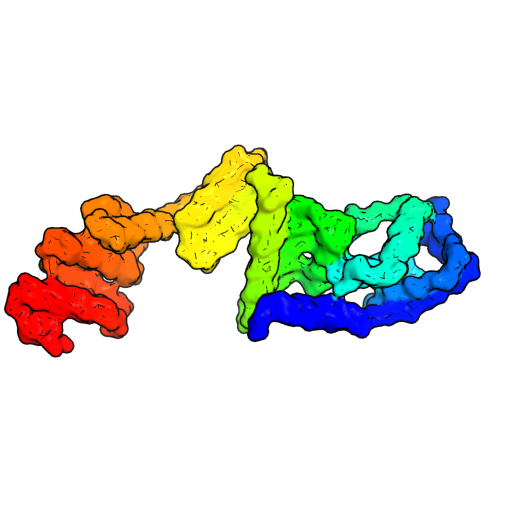M 2324 N N . GLY A 1 274 ? 18.077 -2.749 -37.769 1.00 96.69 274 GLY A N 1
ATOM 2325 C CA . GLY A 1 274 ? 19.252 -3.124 -38.561 1.00 96.69 274 GLY A CA 1
ATOM 2326 C C . GLY A 1 274 ? 20.403 -2.112 -38.502 1.00 96.69 274 GLY A C 1
ATOM 2327 O O . GLY A 1 274 ? 21.406 -2.290 -39.188 1.00 96.69 274 GLY A O 1
ATOM 2328 N N . GLU A 1 275 ? 20.297 -1.084 -37.658 1.00 98.12 275 GLU A N 1
ATOM 2329 C CA . GLU A 1 275 ? 21.332 -0.064 -37.439 1.00 98.12 275 GLU A CA 1
ATOM 2330 C C . GLU A 1 275 ? 22.365 -0.593 -36.428 1.00 98.12 275 GLU A C 1
ATOM 2332 O O . GLU A 1 275 ? 22.477 -0.136 -35.284 1.00 98.12 275 GLU A O 1
ATOM 2337 N N . TYR A 1 276 ? 23.061 -1.664 -36.820 1.00 97.62 276 TYR A N 1
ATOM 2338 C CA . TYR A 1 276 ? 23.916 -2.450 -35.926 1.00 97.62 276 TYR A CA 1
ATOM 2339 C C . TYR A 1 276 ? 25.110 -1.663 -35.381 1.00 97.62 276 TYR A C 1
ATOM 2341 O O . TYR A 1 276 ? 25.586 -1.953 -34.290 1.00 97.62 276 TYR A O 1
ATOM 2349 N N . ASP A 1 277 ? 25.607 -0.673 -36.114 1.00 96.56 277 ASP A N 1
ATOM 2350 C CA . ASP A 1 277 ? 26.721 0.177 -35.697 1.00 96.56 277 ASP A CA 1
ATOM 2351 C C . ASP A 1 277 ? 26.355 1.125 -34.554 1.00 96.56 277 ASP A C 1
ATOM 2353 O O . ASP A 1 277 ? 27.120 1.282 -33.595 1.00 96.56 277 ASP A O 1
ATOM 2357 N N . ILE A 1 278 ? 25.157 1.700 -34.623 1.00 97.94 278 ILE A N 1
ATOM 2358 C CA . ILE A 1 278 ? 24.606 2.517 -33.548 1.00 97.94 278 ILE A CA 1
ATOM 2359 C C . ILE A 1 278 ? 24.327 1.626 -32.334 1.00 97.94 278 ILE A C 1
ATOM 2361 O O . ILE A 1 278 ? 24.722 1.965 -31.218 1.00 97.94 278 ILE A O 1
ATOM 2365 N N . ALA A 1 279 ? 23.715 0.457 -32.549 1.00 98.25 279 ALA A N 1
ATOM 2366 C CA . ALA A 1 279 ? 23.435 -0.501 -31.482 1.00 98.25 279 ALA A CA 1
ATOM 2367 C C . ALA A 1 279 ? 24.709 -0.949 -30.738 1.00 98.25 279 ALA A C 1
ATOM 2369 O O . ALA A 1 279 ? 24.723 -0.919 -29.508 1.00 98.25 279 ALA A O 1
ATOM 2370 N N . GLU A 1 280 ? 25.792 -1.286 -31.458 1.00 97.62 280 GLU A N 1
ATOM 2371 C CA . GLU A 1 280 ? 27.107 -1.596 -30.863 1.00 97.62 280 GLU A CA 1
ATOM 2372 C C . GLU A 1 280 ? 27.577 -0.479 -29.927 1.00 97.62 280 GLU A C 1
ATOM 2374 O O . GLU A 1 280 ? 27.936 -0.751 -28.784 1.00 97.62 280 GLU A O 1
ATOM 2379 N N . THR A 1 281 ? 27.499 0.781 -30.368 1.00 97.19 281 THR A N 1
ATOM 2380 C CA . THR A 1 281 ? 27.933 1.934 -29.563 1.00 97.19 281 THR A CA 1
ATOM 2381 C C . THR A 1 281 ? 27.148 2.044 -28.251 1.00 97.19 281 THR A C 1
ATOM 2383 O O . THR A 1 281 ? 27.721 2.329 -27.195 1.00 97.19 281 THR A O 1
ATOM 2386 N N . TYR A 1 282 ? 25.832 1.809 -28.284 1.00 98.12 282 TYR A N 1
ATOM 2387 C CA . TYR A 1 282 ? 25.010 1.804 -27.071 1.00 98.12 282 TYR A CA 1
ATOM 2388 C C . TYR A 1 282 ? 25.358 0.637 -26.145 1.00 98.12 282 TYR A C 1
ATOM 2390 O O . TYR A 1 282 ? 25.526 0.858 -24.945 1.00 98.12 282 TYR A O 1
ATOM 2398 N N . PHE A 1 283 ? 25.529 -0.576 -26.676 1.00 98.12 283 PHE A N 1
ATOM 2399 C CA . PHE A 1 283 ? 25.902 -1.744 -25.875 1.00 98.12 283 PHE A CA 1
ATOM 2400 C C . PHE A 1 283 ? 27.300 -1.615 -25.260 1.00 98.12 283 PHE A C 1
ATOM 2402 O O . PHE A 1 283 ? 27.490 -1.937 -24.090 1.00 98.12 283 PHE A O 1
ATOM 2409 N N . GLU A 1 284 ? 28.271 -1.053 -25.976 1.00 96.19 284 GLU A N 1
ATOM 2410 C CA . GLU A 1 284 ? 29.583 -0.727 -25.408 1.00 96.19 284 GLU A CA 1
ATOM 2411 C C . GLU A 1 284 ? 29.473 0.274 -24.253 1.00 96.19 284 GLU A C 1
ATOM 2413 O O . GLU A 1 284 ? 30.157 0.134 -23.240 1.00 96.19 284 GLU A O 1
ATOM 2418 N N . ASN A 1 285 ? 28.603 1.281 -24.370 1.00 97.19 285 ASN A N 1
ATOM 2419 C CA . ASN A 1 285 ? 28.368 2.231 -23.284 1.00 97.19 285 ASN A CA 1
ATOM 2420 C C . ASN A 1 285 ? 27.669 1.584 -22.083 1.00 97.19 285 ASN A C 1
ATOM 2422 O O . ASN A 1 285 ? 28.007 1.921 -20.950 1.00 97.19 285 ASN A O 1
ATOM 2426 N N . VAL A 1 286 ? 26.768 0.622 -22.305 1.00 97.88 286 VAL A N 1
ATOM 2427 C CA . VAL A 1 286 ? 26.216 -0.212 -21.227 1.00 97.88 286 VAL A CA 1
ATOM 2428 C C . VAL A 1 286 ? 27.336 -0.960 -20.509 1.00 97.88 286 VAL A C 1
ATOM 2430 O O . VAL A 1 286 ? 27.422 -0.855 -19.293 1.00 97.88 286 VAL A O 1
ATOM 2433 N N . LEU A 1 287 ? 28.250 -1.617 -21.231 1.00 96.81 287 LEU A N 1
ATOM 2434 C CA . LEU A 1 287 ? 29.359 -2.377 -20.631 1.00 96.81 287 LEU A CA 1
ATOM 2435 C C . LEU A 1 287 ? 30.411 -1.502 -19.931 1.00 96.81 287 LEU A C 1
ATOM 2437 O O . LEU A 1 287 ? 31.118 -1.975 -19.043 1.00 96.81 287 LEU A O 1
ATOM 2441 N N . LYS A 1 288 ? 30.513 -0.214 -20.284 1.00 96.62 288 LYS A N 1
ATOM 2442 C CA . LYS A 1 288 ? 31.310 0.761 -19.514 1.00 96.62 288 LYS A CA 1
ATOM 2443 C C . LYS A 1 288 ? 30.684 1.076 -18.152 1.00 96.62 288 LYS A C 1
ATOM 2445 O O . LYS A 1 288 ? 31.414 1.442 -17.235 1.00 96.62 288 LYS A O 1
ATOM 2450 N N . ILE A 1 289 ? 29.359 0.975 -18.034 1.00 96.00 289 ILE A N 1
ATOM 2451 C CA . ILE A 1 289 ? 28.606 1.242 -16.799 1.00 96.00 289 ILE A CA 1
ATOM 2452 C C . ILE A 1 289 ? 28.471 -0.039 -15.964 1.00 96.00 289 ILE A C 1
ATOM 2454 O O . ILE A 1 289 ? 28.712 -0.014 -14.760 1.00 96.00 289 ILE A O 1
ATOM 2458 N N . ASP A 1 290 ? 28.109 -1.149 -16.604 1.00 93.75 290 ASP A N 1
ATOM 2459 C CA . ASP A 1 290 ? 27.948 -2.474 -16.009 1.00 93.75 290 ASP A CA 1
ATOM 2460 C C . ASP A 1 290 ? 28.647 -3.525 -16.883 1.00 93.75 290 ASP A C 1
ATOM 2462 O O . ASP A 1 290 ? 28.090 -4.061 -17.843 1.00 93.75 290 ASP A O 1
ATOM 2466 N N . SER A 1 291 ? 29.906 -3.809 -16.549 1.00 91.81 291 SER A N 1
ATOM 2467 C CA . SER A 1 291 ? 30.790 -4.666 -17.347 1.00 91.81 291 SER A CA 1
ATOM 2468 C C . SER A 1 291 ? 30.431 -6.150 -17.323 1.00 91.81 291 SER A C 1
ATOM 2470 O O . SER A 1 291 ? 30.982 -6.918 -18.110 1.00 91.81 291 SER A O 1
ATOM 2472 N N . VAL A 1 292 ? 29.527 -6.573 -16.434 1.00 90.81 292 VAL A N 1
ATOM 2473 C CA . VAL A 1 292 ? 29.120 -7.979 -16.278 1.00 90.81 292 VAL A CA 1
ATOM 2474 C C . VAL A 1 292 ? 27.687 -8.236 -16.746 1.00 90.81 292 VAL A C 1
ATOM 2476 O O . VAL A 1 292 ? 27.163 -9.334 -16.538 1.00 90.81 292 VAL A O 1
ATOM 2479 N N . GLN A 1 293 ? 27.063 -7.252 -17.399 1.00 93.12 293 GLN A N 1
ATOM 2480 C CA . GLN A 1 293 ? 25.722 -7.363 -17.961 1.00 93.12 293 GLN A CA 1
ATOM 2481 C C . GLN A 1 293 ? 25.743 -8.366 -19.136 1.00 93.12 293 GLN A C 1
ATOM 2483 O O . GLN A 1 293 ? 26.237 -8.093 -20.234 1.00 93.12 293 GLN A O 1
ATOM 2488 N N . LYS A 1 294 ? 25.243 -9.580 -18.878 1.00 93.75 294 LYS A N 1
ATOM 2489 C CA . LYS A 1 294 ? 25.376 -10.737 -19.778 1.00 93.75 294 LYS A CA 1
ATOM 2490 C C . LYS A 1 294 ? 24.545 -10.594 -21.043 1.00 93.75 294 LYS A C 1
ATOM 2492 O O . LYS A 1 294 ? 24.991 -10.979 -22.122 1.00 93.75 294 LYS A O 1
ATOM 2497 N N . GLU A 1 295 ? 23.341 -10.055 -20.912 1.00 94.88 295 GLU A N 1
ATOM 2498 C CA . GLU A 1 295 ? 22.421 -9.847 -22.023 1.00 94.88 295 GLU A CA 1
ATOM 2499 C C . GLU A 1 295 ? 23.043 -8.901 -23.062 1.00 94.88 295 GLU A C 1
ATOM 2501 O O . GLU A 1 295 ? 22.983 -9.163 -24.253 1.00 94.88 295 GLU A O 1
ATOM 2506 N N . THR A 1 296 ? 23.748 -7.866 -22.623 1.00 96.19 296 THR A N 1
ATOM 2507 C CA . THR A 1 296 ? 24.423 -6.859 -23.443 1.00 96.19 296 THR A CA 1
ATOM 2508 C C . THR A 1 296 ? 25.604 -7.458 -24.177 1.00 96.19 296 THR A C 1
ATOM 2510 O O . THR A 1 296 ? 25.772 -7.171 -25.356 1.00 96.19 296 THR A O 1
ATOM 2513 N N . LEU A 1 297 ? 26.399 -8.316 -23.526 1.00 95.12 297 LEU A N 1
ATOM 2514 C CA . LEU A 1 297 ? 27.470 -9.054 -24.205 1.00 95.12 297 LEU A CA 1
ATOM 2515 C C . LEU A 1 297 ? 26.911 -9.898 -25.356 1.00 95.12 297 LEU A C 1
ATOM 2517 O O . LEU A 1 297 ? 27.450 -9.872 -26.462 1.00 95.12 297 LEU A O 1
ATOM 2521 N N . ASN A 1 298 ? 25.795 -10.594 -25.118 1.00 95.19 298 ASN A N 1
ATOM 2522 C CA . ASN A 1 298 ? 25.125 -11.380 -26.150 1.00 95.19 298 ASN A CA 1
ATOM 2523 C C . ASN A 1 298 ? 24.609 -10.496 -27.298 1.00 95.19 298 ASN A C 1
ATOM 2525 O O . ASN A 1 298 ? 24.892 -10.769 -28.462 1.00 95.19 298 ASN A O 1
ATOM 2529 N N . GLU A 1 299 ? 23.897 -9.413 -26.985 1.00 96.94 299 GLU A N 1
ATOM 2530 C CA . GLU A 1 299 ? 23.367 -8.489 -27.993 1.00 96.94 299 GLU A CA 1
ATOM 2531 C C . GLU A 1 299 ? 24.482 -7.792 -28.794 1.00 96.94 299 GLU A C 1
ATOM 2533 O O . GLU A 1 299 ? 24.368 -7.638 -30.012 1.00 96.94 299 GLU A O 1
ATOM 2538 N N . LEU A 1 300 ? 25.600 -7.449 -28.147 1.00 95.94 300 LEU A N 1
ATOM 2539 C CA . LEU A 1 300 ? 26.790 -6.903 -28.799 1.00 95.94 300 LEU A CA 1
ATOM 2540 C C . LEU A 1 300 ? 27.420 -7.920 -29.759 1.00 95.94 300 LEU A C 1
ATOM 2542 O O . LEU A 1 300 ? 27.729 -7.575 -30.900 1.00 95.94 300 LEU A O 1
ATOM 2546 N N . GLY A 1 301 ? 27.570 -9.177 -29.330 1.00 95.31 301 GLY A N 1
ATOM 2547 C CA . GLY A 1 301 ? 28.053 -10.265 -30.181 1.00 95.31 301 GLY A CA 1
ATOM 2548 C C . GLY A 1 301 ? 27.163 -10.478 -31.409 1.00 95.31 301 GLY A C 1
ATOM 2549 O O . GLY A 1 301 ? 27.667 -10.592 -32.528 1.00 95.31 301 GLY A O 1
ATOM 2550 N N . LEU A 1 302 ? 25.837 -10.442 -31.233 1.00 95.31 302 LEU A N 1
ATOM 2551 C CA . LEU A 1 302 ? 24.877 -10.534 -32.339 1.00 95.31 302 LEU A CA 1
ATOM 2552 C C . LEU A 1 302 ? 25.030 -9.380 -33.337 1.00 95.31 302 LEU A C 1
ATOM 2554 O O . LEU A 1 302 ? 25.037 -9.625 -34.546 1.00 95.31 302 LEU A O 1
ATOM 2558 N N . CYS A 1 303 ? 25.197 -8.143 -32.863 1.00 96.19 303 CYS A N 1
ATOM 2559 C CA . CYS A 1 303 ? 25.473 -7.006 -33.743 1.00 96.19 303 CYS A CA 1
ATOM 2560 C C . CYS A 1 303 ? 26.783 -7.195 -34.521 1.00 96.19 303 CYS A C 1
ATOM 2562 O O . CYS A 1 303 ? 26.784 -7.061 -35.746 1.00 96.19 303 CYS A O 1
ATOM 2564 N N . LYS A 1 304 ? 27.865 -7.604 -33.846 1.00 94.12 304 LYS A N 1
ATOM 2565 C CA . LYS A 1 304 ? 29.168 -7.861 -34.479 1.00 94.12 304 LYS A CA 1
ATOM 2566 C C . LYS A 1 304 ? 29.080 -8.942 -35.557 1.00 94.12 304 LYS A C 1
ATOM 2568 O O . LYS A 1 304 ? 29.634 -8.766 -36.643 1.00 94.12 304 LYS A O 1
ATOM 2573 N N . ILE A 1 305 ? 28.331 -10.021 -35.314 1.00 95.50 305 ILE A N 1
ATOM 2574 C CA . ILE A 1 305 ? 28.052 -11.065 -36.315 1.00 95.50 305 ILE A CA 1
ATOM 2575 C C . ILE A 1 305 ? 27.309 -10.482 -37.519 1.00 95.50 305 ILE A C 1
ATOM 2577 O O . ILE A 1 305 ? 27.733 -10.708 -38.652 1.00 95.50 305 ILE A O 1
ATOM 2581 N N . CYS A 1 306 ? 26.249 -9.696 -37.296 1.00 93.88 306 CYS A N 1
ATOM 2582 C CA . CYS A 1 306 ? 25.490 -9.054 -38.378 1.00 93.88 306 CYS A CA 1
ATOM 2583 C C . CYS A 1 306 ? 26.360 -8.107 -39.221 1.00 93.88 306 CYS A C 1
ATOM 2585 O O . CYS A 1 306 ? 26.091 -7.899 -40.402 1.00 93.88 306 CYS A O 1
ATOM 2587 N N . ARG A 1 307 ? 27.439 -7.577 -38.636 1.00 94.50 307 ARG A N 1
ATOM 2588 C CA . ARG A 1 307 ? 28.440 -6.740 -39.311 1.00 94.50 307 ARG A CA 1
ATOM 2589 C C . ARG A 1 307 ? 29.640 -7.506 -39.879 1.00 94.50 307 ARG A C 1
ATOM 2591 O O . ARG A 1 307 ? 30.538 -6.881 -40.438 1.00 94.50 307 ARG A O 1
ATOM 2598 N N . GLY A 1 308 ? 29.689 -8.831 -39.740 1.00 93.12 308 GLY A N 1
ATOM 2599 C CA . GLY A 1 308 ? 30.794 -9.670 -40.218 1.00 93.12 308 GLY A CA 1
ATOM 2600 C C . GLY A 1 308 ? 32.069 -9.626 -39.363 1.00 93.12 308 GLY A C 1
ATOM 2601 O O . GLY A 1 308 ? 33.116 -10.104 -39.800 1.00 93.12 308 GLY A O 1
ATOM 2602 N N . LYS A 1 309 ? 32.007 -9.085 -38.141 1.00 94.56 309 LYS A N 1
ATOM 2603 C CA . LYS A 1 309 ? 33.124 -8.993 -37.186 1.00 94.56 309 LYS A CA 1
ATOM 2604 C C . LYS A 1 309 ? 33.228 -10.254 -36.315 1.00 94.56 309 LYS A C 1
ATOM 2606 O O . LYS A 1 309 ? 33.117 -10.198 -35.094 1.00 94.56 309 LYS A O 1
ATOM 2611 N N . TYR A 1 310 ? 33.410 -11.418 -36.935 1.00 91.38 310 TYR A N 1
ATOM 2612 C CA . TYR A 1 310 ? 33.298 -12.711 -36.238 1.00 91.38 310 TYR A CA 1
ATOM 2613 C C . TYR A 1 310 ? 34.341 -12.940 -35.136 1.00 91.38 310 TYR A C 1
ATOM 2615 O O . TYR A 1 310 ? 34.030 -13.588 -34.145 1.00 91.38 310 TYR A O 1
ATOM 2623 N N . VAL A 1 311 ? 35.562 -12.415 -35.300 1.00 91.56 311 VAL A N 1
ATOM 2624 C CA . VAL A 1 311 ? 36.624 -12.540 -34.284 1.00 91.56 311 VAL A CA 1
ATOM 2625 C C . VAL A 1 311 ? 36.237 -11.759 -33.032 1.00 91.56 311 VAL A C 1
ATOM 2627 O O . VAL A 1 311 ? 36.164 -12.332 -31.956 1.00 91.56 311 VAL A O 1
ATOM 2630 N N . GLU A 1 312 ? 35.872 -10.488 -33.198 1.00 88.69 312 GLU A N 1
ATOM 2631 C CA . GLU A 1 312 ? 35.435 -9.627 -32.096 1.00 88.69 312 GLU A CA 1
ATOM 2632 C C . GLU A 1 312 ? 34.130 -10.104 -31.437 1.00 88.69 312 GLU A C 1
ATOM 2634 O O . GLU A 1 312 ? 33.829 -9.691 -30.321 1.00 88.69 312 GLU A O 1
ATOM 2639 N N . ALA A 1 313 ? 33.301 -10.877 -32.146 1.00 88.56 313 ALA A N 1
ATOM 2640 C CA . ALA A 1 313 ? 32.070 -11.448 -31.602 1.00 88.56 313 ALA A CA 1
ATOM 2641 C C . ALA A 1 313 ? 32.317 -12.689 -30.730 1.00 88.56 313 ALA A C 1
ATOM 2643 O O . ALA A 1 313 ? 31.453 -13.045 -29.933 1.00 88.56 313 ALA A O 1
ATOM 2644 N N . ALA A 1 314 ? 33.447 -13.375 -30.932 1.00 84.44 314 ALA A N 1
ATOM 2645 C CA . ALA A 1 314 ? 33.824 -14.574 -30.188 1.00 84.44 314 ALA A CA 1
ATOM 2646 C C . ALA A 1 314 ? 34.623 -14.266 -28.908 1.00 84.44 314 ALA A C 1
ATOM 2648 O O . ALA A 1 314 ? 34.729 -15.142 -28.048 1.00 84.44 314 ALA A O 1
ATOM 2649 N N . GLU A 1 315 ? 35.196 -13.063 -28.820 1.00 79.62 315 GLU A N 1
ATOM 2650 C CA . GLU A 1 315 ? 35.908 -12.510 -27.655 1.00 79.62 315 GLU A CA 1
ATOM 2651 C C . GLU A 1 315 ? 34.947 -11.935 -26.608 1.00 79.62 315 GLU A C 1
ATOM 2653 O O . GLU A 1 315 ? 35.161 -12.230 -25.409 1.00 79.62 315 GLU A O 1
#

Foldseek 3Di:
DDLVVVVLVLLVVLLVQKDWDWDAQQDWDDDDPFIDGHNHTDIFIFRVVVVVVVVVVDPDDDDDHVVRRLLRLLSCLLRPLVPPCNVVVVVRCVRNVHDNLVVLVVCLVPDDDLSSQLSSLSSQCSVPNALVSLQSNLVSLQVVLVVCVVVVHPCSVSSNVSSLVSLVVSCVRPVLPLVSLLVVLVVCVVVLVLLVSLVSLVSSLVRDDDPVSNVVSVVVNVVSQLSNLQVVLLVCLVVLNLVSSCVSLVVSCVVPVLPLSSLQSNLSSCVSVVVLVSSLVSLVSSCVNPVPPVVSLQSNLVSCVSVVVNVVSVD

Sequence (315 aa):
MKRDKYFEEFYLKKRNDISFITLKKGAAVNFKDKIYITKKELPIPIRIQKLLEDINKQDEIDGITLNNIIDGIIYICGTDRNFKYIQDYKDMFTELNFEFLPYIIYCINNDIKEEDGVVYGRALVNNEENEKTCFIYASCLENMGMEHHEKGNDISQYFLEEANFYFEKCLDYNDKFSLAYYKLGYYYKRKQQYIKAELTWQKHQELDDDDLRIEVIRKELIQLKPYVDFENGYNLVLKERPDEALELLLPLVKDFSGWWNLLFFIGLAYRSKGEYDIAETYFENVLKIDSVQKETLNELGLCKICRGKYVEAAE

pLDDT: mean 94.26, std 7.84, range [51.56, 98.81]